Protein AF-A0A7S1T2F8-F1 (afdb_monomer)

pLDDT: mean 73.33, std 18.15, range [32.44, 91.94]

Radius of gyration: 33.9 Å; Cα contacts (8 Å, |Δi|>4): 55; chains: 1; bounding box: 81×45×77 Å

InterPro domains:
  IPR022712 Beta-Casp domain [PF10996] (15-61)
  IPR027075 Cleavage and polyadenylation specificity factor subunit 2 [PTHR45922] (1-178)
  IPR036866 Ribonuclease Z/Hydroxyacylglutathione hydrolase-like [SSF56281] (15-69)

Foldseek 3Di:
DDDDDPVVVVPDDPVDDDDDDDPDLQLPDDDSVVCCVVPVVDPVDDDDRPDAHDPPGPNNVVVPPPDPDDDDDDDDDDDDDDDDDPRVVVVVVVVVVVVVVVVVVVVVVVVVVVVVVVVVVVVVVVVVVVVVVVCVPDDPPPPPPPPPDDDDDDDDDDDDDPPDDDDDPPDDDDDDDDDDDDDDDD

Solvent-accessible surface area (backbone atoms only — not comparable to full-atom values): 12770 Å² total; per-residue (Å²): 135,92,72,94,46,73,67,64,59,66,70,50,67,90,88,58,95,77,88,82,88,67,54,65,84,39,42,79,54,70,66,25,30,57,49,44,69,70,41,67,82,42,86,88,57,82,87,82,77,93,66,88,43,56,85,92,32,58,32,28,56,57,73,65,60,83,66,96,64,87,87,84,77,93,77,90,80,90,75,93,70,83,68,65,70,67,59,37,54,53,52,49,53,53,54,49,52,50,53,49,50,51,52,50,52,53,52,51,52,53,52,50,52,49,51,50,51,51,51,53,50,54,51,50,53,53,53,50,54,60,50,58,68,57,55,85,75,57,96,82,73,90,77,74,86,82,75,84,74,86,82,85,80,88,84,75,91,76,86,81,62,94,86,70,78,82,82,66,96,81,74,78,76,84,84,72,96,78,87,84,86,82,88,84,87,138

Organism: NCBI:txid63592

Mean predicted aligned error: 19.26 Å

Secondary structure (DSSP, 8-state):
---SSHHHHHTS-TTS----PPS-TTSSSHHHHHHHHHHTT-TT-----SSPPPTTSHHHHHHH---SSPPP------------THHHHHHHHHHHHHHHHHHHHHHHHHHHHHHHHHHHHHHHHHHHHHHHHHGGG-S--SSSSSS-S------------TTS-PPPTT--------S-------

Sequence (186 aa):
KLMHSVVELSALPPSVPAVVLATVPGLETGLSRELFARWAPEAKNAIIFTETAQPGTLAARVQGHRGSDPLHLELSLSKTVPLEGEELAAHEAEREARREAERVAEAEQE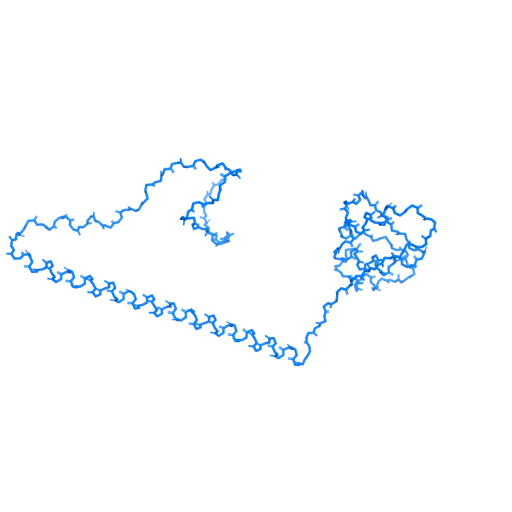VEMEQEAARRSSSLVGQALLRAGNLKANPSLSKELVMQLEDGEAGEEVLVDFRQGAPPEDSVAPMFPDEDTPEGEW

Structure (mmCIF, N/CA/C/O backbone):
data_AF-A0A7S1T2F8-F1
#
_entry.id   AF-A0A7S1T2F8-F1
#
loop_
_atom_site.group_PDB
_atom_site.id
_atom_site.type_symbol
_atom_site.label_atom_id
_atom_site.label_alt_id
_atom_site.label_comp_id
_atom_site.label_asym_id
_atom_site.label_entity_id
_atom_site.label_seq_id
_atom_site.pdbx_PDB_ins_code
_atom_site.Cartn_x
_atom_site.Cartn_y
_atom_site.Cartn_z
_atom_site.occupancy
_atom_site.B_iso_or_equiv
_atom_site.auth_seq_id
_atom_site.auth_comp_id
_atom_site.auth_asym_id
_atom_site.auth_atom_id
_atom_site.pdbx_PDB_model_num
ATOM 1 N N . LYS A 1 1 ? 5.975 -13.787 14.945 1.00 83.06 1 LYS A N 1
ATOM 2 C CA . LYS A 1 1 ? 5.985 -14.521 13.656 1.00 83.06 1 LYS A CA 1
ATOM 3 C C . LYS A 1 1 ? 5.946 -13.478 12.554 1.00 83.06 1 LYS A C 1
ATOM 5 O O . LYS A 1 1 ? 5.108 -12.592 12.657 1.00 83.06 1 LYS A O 1
ATOM 10 N N . LEU A 1 2 ? 6.876 -13.526 11.602 1.00 87.06 2 LEU A N 1
ATOM 11 C CA . LEU A 1 2 ? 6.891 -12.599 10.471 1.00 87.06 2 LEU A CA 1
ATOM 12 C C . LEU A 1 2 ? 5.914 -13.104 9.406 1.00 87.06 2 LEU A C 1
ATOM 14 O O . LEU A 1 2 ? 5.870 -14.308 9.161 1.00 87.06 2 LEU A O 1
ATOM 18 N N . MET A 1 3 ? 5.129 -12.194 8.841 1.00 87.62 3 MET A N 1
ATOM 19 C CA . MET A 1 3 ? 4.156 -12.472 7.787 1.00 87.62 3 MET A CA 1
ATOM 20 C C . MET A 1 3 ? 4.400 -11.491 6.648 1.00 87.62 3 MET A C 1
ATOM 22 O O . MET A 1 3 ? 4.622 -10.307 6.909 1.00 87.62 3 MET A O 1
ATOM 26 N N . HIS A 1 4 ? 4.331 -11.973 5.413 1.00 86.31 4 HIS A N 1
ATOM 27 C CA . HIS A 1 4 ? 4.586 -11.166 4.214 1.00 86.31 4 HIS A CA 1
ATOM 28 C C . HIS A 1 4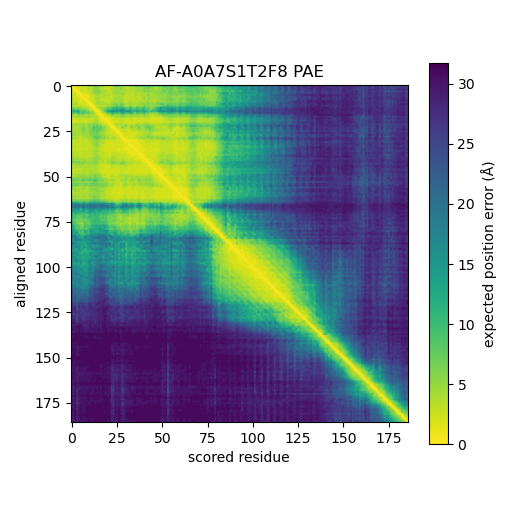 ? 3.295 -10.811 3.467 1.00 86.31 4 HIS A C 1
ATOM 30 O O . HIS A 1 4 ? 3.304 -9.956 2.587 1.00 86.31 4 HIS A O 1
ATOM 36 N N . SER A 1 5 ? 2.173 -11.448 3.819 1.00 86.06 5 SER A N 1
ATOM 37 C CA . SER A 1 5 ? 0.877 -11.233 3.173 1.00 86.06 5 SER A CA 1
ATOM 38 C C . SER A 1 5 ? -0.287 -11.302 4.163 1.00 86.06 5 SER A C 1
ATOM 40 O O . SER A 1 5 ? -0.248 -12.028 5.161 1.00 86.06 5 SER A O 1
ATOM 42 N N . VAL A 1 6 ? -1.375 -10.591 3.849 1.00 84.75 6 VAL A N 1
ATOM 43 C CA . VAL A 1 6 ? -2.648 -10.647 4.591 1.00 84.75 6 VAL A CA 1
ATOM 44 C C . VAL A 1 6 ? -3.248 -12.058 4.584 1.00 84.75 6 VAL A C 1
ATOM 46 O O . VAL A 1 6 ? -3.955 -12.439 5.522 1.00 84.75 6 VAL A O 1
ATOM 49 N N . VAL A 1 7 ? -2.941 -12.871 3.569 1.00 86.81 7 VAL A N 1
ATOM 50 C CA . VAL A 1 7 ? -3.393 -14.269 3.489 1.00 86.81 7 VAL A CA 1
ATOM 51 C C . VAL A 1 7 ? -2.767 -15.107 4.605 1.00 86.81 7 VAL A C 1
ATOM 53 O O . VAL A 1 7 ? -3.478 -15.824 5.307 1.00 86.81 7 VAL A O 1
ATOM 56 N N . GLU A 1 8 ? -1.461 -14.957 4.838 1.00 87.44 8 GLU A N 1
ATOM 57 C CA . GLU A 1 8 ? -0.748 -15.659 5.915 1.00 87.44 8 GLU A CA 1
ATOM 58 C C . GLU A 1 8 ? -1.251 -15.231 7.295 1.00 87.44 8 GLU A C 1
ATOM 60 O O . GLU A 1 8 ? -1.375 -16.054 8.205 1.00 87.44 8 GLU A O 1
ATOM 65 N N . LEU A 1 9 ? -1.587 -13.946 7.440 1.00 86.62 9 LEU A N 1
ATOM 66 C CA . LEU A 1 9 ? -2.185 -13.420 8.661 1.00 86.62 9 LEU A CA 1
ATOM 67 C C . LEU A 1 9 ? -3.591 -13.991 8.898 1.00 86.62 9 LEU A C 1
ATOM 69 O O . LEU A 1 9 ? -3.942 -14.314 10.030 1.00 86.62 9 LEU A O 1
ATOM 73 N N . SER A 1 10 ? -4.377 -14.166 7.833 1.00 84.75 10 SER A N 1
ATOM 74 C CA . SER A 1 10 ? -5.737 -14.721 7.902 1.00 84.75 10 SER A CA 1
ATOM 75 C C . SER A 1 10 ? -5.764 -16.220 8.213 1.00 84.75 10 SER A C 1
ATOM 77 O O . SER A 1 10 ? -6.791 -16.729 8.648 1.00 84.75 10 SER A O 1
ATOM 79 N N . ALA A 1 11 ? -4.651 -16.927 8.004 1.00 87.25 11 ALA A N 1
ATOM 80 C CA . ALA A 1 11 ? -4.513 -18.337 8.358 1.00 87.25 11 ALA A CA 1
ATOM 81 C C . ALA A 1 11 ? -4.309 -18.565 9.870 1.00 87.25 11 ALA A C 1
ATOM 83 O O . ALA A 1 11 ? -4.293 -19.710 10.325 1.00 87.25 11 ALA A O 1
ATOM 84 N N . LEU A 1 12 ? -4.123 -17.500 10.660 1.00 85.19 12 LEU A N 1
ATOM 85 C CA . LEU A 1 12 ? -4.030 -17.614 12.112 1.00 85.19 12 LEU A CA 1
ATOM 86 C C . LEU A 1 12 ? -5.391 -17.991 12.721 1.00 85.19 12 LEU A C 1
ATOM 88 O O . LEU A 1 12 ? -6.433 -17.537 12.247 1.00 85.19 12 LEU A O 1
ATOM 92 N N . PRO A 1 13 ? -5.403 -18.809 13.789 1.00 82.50 13 PRO A N 1
ATOM 93 C CA . PRO A 1 13 ? -6.642 -19.220 14.429 1.00 82.50 13 PRO A CA 1
ATOM 94 C C . PRO A 1 13 ? -7.404 -17.997 14.974 1.00 82.50 13 PRO A C 1
ATOM 96 O O . PRO A 1 13 ? -6.830 -17.211 15.731 1.00 82.50 13 PRO A O 1
ATOM 99 N N . PRO A 1 14 ? -8.708 -17.854 14.667 1.00 74.44 14 PRO A N 1
ATOM 100 C CA . PRO A 1 14 ? -9.498 -16.673 15.031 1.00 74.44 14 PRO A CA 1
ATOM 101 C C . PRO A 1 14 ? -9.752 -16.545 16.540 1.00 74.44 14 PRO A C 1
ATOM 103 O O . PRO A 1 14 ? -10.237 -15.520 17.008 1.00 74.44 14 PRO A O 1
ATOM 106 N N . SER A 1 15 ? -9.448 -17.586 17.318 1.00 73.25 15 SER A N 1
ATOM 107 C CA . SER A 1 15 ? -9.655 -17.627 18.766 1.00 73.25 15 SER A CA 1
ATOM 108 C C . SER A 1 15 ? -8.543 -16.954 19.575 1.00 73.25 15 SER A C 1
ATOM 110 O O . SER A 1 15 ? -8.670 -16.861 20.794 1.00 73.25 15 SER A O 1
ATOM 112 N N . VAL A 1 16 ? -7.445 -16.528 18.940 1.00 80.94 16 VAL A N 1
ATOM 113 C CA . VAL A 1 16 ? -6.285 -15.955 19.636 1.00 80.94 16 VAL A CA 1
ATOM 114 C C . VAL A 1 16 ? -6.174 -14.461 19.318 1.00 80.94 16 VAL A C 1
ATOM 116 O O . VAL A 1 16 ? -6.007 -14.115 18.148 1.00 80.94 16 VAL A O 1
ATOM 119 N N . PRO A 1 17 ? -6.231 -13.560 20.319 1.00 87.12 17 PRO A N 1
ATOM 120 C CA . PRO A 1 17 ? -5.976 -12.144 20.089 1.00 87.12 17 PRO A CA 1
ATOM 121 C C . PRO A 1 17 ? -4.524 -11.953 19.637 1.00 87.12 17 PRO A C 1
ATOM 123 O O . PRO A 1 17 ? -3.592 -12.429 20.288 1.00 87.12 17 PRO A O 1
ATOM 126 N N . ALA A 1 18 ? -4.332 -11.261 18.517 1.00 87.25 18 ALA A N 1
ATOM 127 C CA . ALA A 1 18 ? -3.021 -11.013 17.932 1.00 87.25 18 ALA A CA 1
ATOM 128 C C . ALA A 1 18 ? -2.702 -9.515 17.935 1.00 87.25 18 ALA A C 1
ATOM 130 O O . ALA A 1 18 ? -3.563 -8.683 17.660 1.00 87.25 18 ALA A O 1
ATOM 131 N N . VAL A 1 19 ? -1.441 -9.184 18.210 1.00 90.69 19 VAL A N 1
ATOM 132 C CA . VAL A 1 19 ? -0.894 -7.839 18.011 1.00 90.69 19 VAL A CA 1
ATOM 133 C C . VAL A 1 19 ? -0.115 -7.852 16.705 1.00 90.69 19 VAL A C 1
ATOM 135 O O . VAL A 1 19 ? 0.806 -8.654 16.541 1.00 90.69 19 VAL A O 1
ATOM 138 N N . VAL A 1 20 ? -0.494 -6.977 15.776 1.00 91.38 20 VAL A N 1
ATOM 139 C CA . VAL A 1 20 ? 0.165 -6.853 14.475 1.00 91.38 20 VAL A CA 1
ATOM 140 C C . VAL A 1 20 ? 0.857 -5.508 14.390 1.00 91.38 20 VAL A C 1
ATOM 142 O O . VAL A 1 20 ? 0.224 -4.463 14.509 1.00 91.38 20 VAL A O 1
ATOM 145 N N . LEU A 1 21 ? 2.165 -5.554 14.156 1.00 91.94 21 LEU A N 1
ATOM 146 C CA . LEU A 1 21 ? 2.934 -4.398 13.729 1.00 91.94 21 LEU A CA 1
ATOM 147 C C . LEU A 1 21 ? 2.926 -4.378 12.200 1.00 91.94 21 LEU A C 1
ATOM 149 O O . LEU A 1 21 ? 3.420 -5.312 11.570 1.00 91.94 21 LEU A O 1
ATOM 153 N N . ALA A 1 22 ? 2.330 -3.344 11.618 1.00 89.81 22 ALA A N 1
ATOM 154 C CA . ALA A 1 22 ? 2.245 -3.187 10.173 1.00 89.81 22 ALA A CA 1
ATOM 155 C C . ALA A 1 22 ? 3.345 -2.259 9.640 1.00 89.81 22 ALA A C 1
ATOM 157 O O . ALA A 1 22 ? 3.950 -1.479 10.375 1.00 89.81 22 ALA A O 1
ATOM 158 N N . THR A 1 23 ? 3.592 -2.345 8.336 1.00 85.75 23 THR A N 1
ATOM 159 C CA . THR A 1 23 ? 4.550 -1.497 7.623 1.00 85.75 23 THR A CA 1
ATOM 160 C C . THR A 1 23 ? 4.001 -0.087 7.432 1.00 85.75 23 THR A C 1
ATOM 162 O O . THR A 1 23 ? 2.852 0.053 7.026 1.00 85.75 23 THR A O 1
ATOM 165 N N . VAL A 1 24 ? 4.850 0.930 7.584 1.00 86.62 24 VAL A N 1
ATOM 166 C CA . VAL A 1 24 ? 4.559 2.348 7.302 1.00 86.62 24 VAL A CA 1
ATOM 167 C C . VAL A 1 24 ? 3.457 2.955 8.201 1.00 86.62 24 VAL A C 1
ATOM 169 O O . VAL A 1 24 ? 2.297 2.549 8.142 1.00 86.62 24 VAL A O 1
ATOM 172 N N . PRO A 1 25 ? 3.775 3.995 8.988 1.00 86.38 25 PRO A N 1
ATOM 173 C CA . PRO A 1 25 ? 2.841 4.598 9.948 1.00 86.38 25 PRO A CA 1
ATOM 174 C C . PRO A 1 25 ? 1.755 5.484 9.308 1.00 86.38 25 PRO A C 1
ATOM 176 O O . PRO A 1 25 ? 0.751 5.785 9.948 1.00 86.38 25 PRO A O 1
ATOM 179 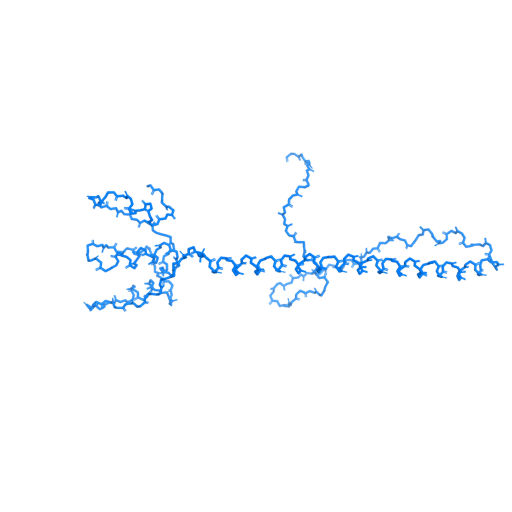N N . GLY A 1 26 ? 1.926 5.890 8.044 1.00 88.19 26 GLY A N 1
ATOM 180 C CA . GLY A 1 26 ? 1.033 6.826 7.346 1.00 88.19 26 GLY A CA 1
ATOM 181 C C . GLY A 1 26 ? -0.307 6.256 6.858 1.00 88.19 26 GLY A C 1
ATOM 182 O O . GLY A 1 26 ? -1.181 7.037 6.492 1.00 88.19 26 GLY A O 1
ATOM 183 N N . LEU A 1 27 ? -0.494 4.928 6.858 1.00 90.38 27 LEU A N 1
ATOM 184 C CA . LEU A 1 27 ? -1.684 4.231 6.322 1.00 90.38 27 LEU A CA 1
ATOM 185 C C . LEU A 1 27 ? -1.999 4.502 4.833 1.00 90.38 27 LEU A C 1
ATOM 187 O O . LEU A 1 27 ? -3.104 4.227 4.369 1.00 90.38 27 LEU A O 1
ATOM 191 N N . GLU A 1 28 ? -1.038 5.017 4.068 1.00 88.56 28 GLU A N 1
ATOM 19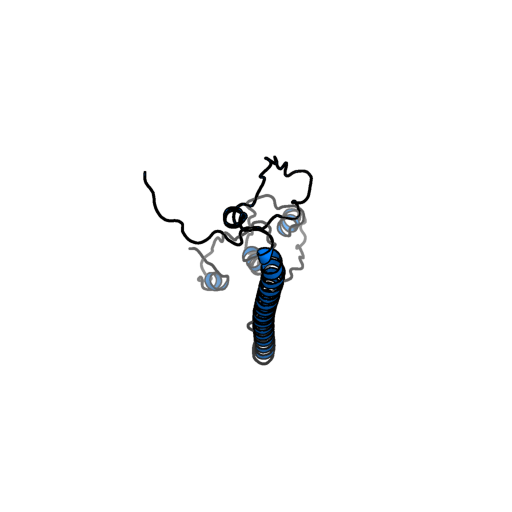2 C CA . GLU A 1 28 ? -1.230 5.355 2.651 1.00 88.56 28 GLU A CA 1
ATOM 193 C C . GLU A 1 28 ? -1.025 4.167 1.713 1.00 88.56 28 GLU A C 1
ATOM 195 O O . GLU A 1 28 ? -1.694 4.049 0.685 1.00 88.56 28 GLU A O 1
ATOM 200 N N . THR A 1 29 ? -0.092 3.276 2.043 1.00 87.12 29 THR A N 1
ATOM 201 C CA . THR A 1 29 ? 0.374 2.228 1.133 1.00 87.12 29 THR A CA 1
ATOM 202 C C . THR A 1 29 ? 0.662 0.922 1.868 1.00 87.12 29 THR A C 1
ATOM 204 O O . THR A 1 29 ? 0.889 0.891 3.078 1.00 87.12 29 THR A O 1
ATOM 207 N N . GLY A 1 30 ? 0.656 -0.177 1.112 1.00 87.25 30 GLY A N 1
ATOM 208 C CA . GLY A 1 30 ? 1.042 -1.499 1.599 1.00 87.25 30 GLY A CA 1
ATOM 209 C C . GLY A 1 30 ? 0.035 -2.145 2.554 1.00 87.25 30 GLY A C 1
ATOM 210 O O . GLY A 1 30 ? -1.163 -1.857 2.531 1.00 87.25 30 GLY A O 1
ATOM 211 N N . LEU A 1 31 ? 0.549 -3.046 3.399 1.00 88.25 31 LEU A N 1
ATOM 212 C CA . LEU A 1 31 ? -0.261 -3.902 4.272 1.00 88.25 31 LEU A CA 1
ATOM 213 C C . LEU A 1 31 ? -1.016 -3.118 5.353 1.00 88.25 31 LEU A C 1
ATOM 215 O O . LEU A 1 31 ? -2.110 -3.520 5.738 1.00 88.25 31 LEU A O 1
ATOM 219 N N . SER A 1 32 ? -0.471 -2.001 5.846 1.00 90.50 32 SER A N 1
ATOM 220 C CA . SER A 1 32 ? -1.126 -1.216 6.900 1.00 90.50 32 SER A CA 1
ATOM 221 C C . SER A 1 32 ? -2.453 -0.618 6.439 1.00 90.50 32 SER A C 1
ATOM 223 O O . SER A 1 32 ? -3.420 -0.648 7.198 1.00 90.50 32 SER A O 1
ATOM 225 N N . ARG A 1 33 ? -2.539 -0.167 5.181 1.00 90.56 33 ARG A N 1
ATOM 226 C CA . ARG A 1 33 ? -3.778 0.346 4.581 1.00 90.56 33 ARG A CA 1
ATOM 227 C C . ARG A 1 33 ? -4.846 -0.737 4.433 1.00 90.56 33 ARG A C 1
ATOM 229 O O . ARG A 1 33 ? -6.006 -0.500 4.764 1.00 90.56 33 ARG A O 1
ATOM 236 N N . GLU A 1 34 ? -4.464 -1.922 3.962 1.00 89.69 34 GLU A N 1
ATOM 237 C CA . GLU A 1 34 ? -5.395 -3.044 3.786 1.00 89.69 34 GLU A CA 1
ATOM 238 C C . GLU A 1 34 ? -5.915 -3.562 5.137 1.00 89.69 34 GLU A C 1
ATOM 240 O O . GLU A 1 34 ? -7.121 -3.759 5.312 1.00 89.69 34 GLU A O 1
ATOM 245 N N . LEU A 1 35 ? -5.024 -3.708 6.125 1.00 90.88 35 LEU A N 1
ATOM 246 C CA . LEU A 1 35 ? -5.401 -4.103 7.484 1.00 90.88 35 LEU A CA 1
ATOM 247 C C . LEU A 1 35 ? -6.292 -3.060 8.150 1.00 90.88 35 LEU A C 1
ATOM 249 O O . LEU A 1 35 ? -7.285 -3.425 8.775 1.00 90.88 35 LEU A O 1
ATOM 253 N N . PHE A 1 36 ? -5.981 -1.775 7.980 1.00 91.50 36 PHE A N 1
ATOM 254 C CA . PHE A 1 36 ? -6.812 -0.691 8.487 1.00 91.50 36 PHE A CA 1
ATOM 255 C C . PHE A 1 36 ? -8.229 -0.771 7.913 1.00 91.50 36 PHE A C 1
ATOM 257 O O . PHE A 1 36 ? -9.189 -0.786 8.675 1.00 91.50 36 PHE A O 1
ATOM 264 N N . ALA A 1 37 ? -8.378 -0.917 6.595 1.00 90.00 37 ALA A N 1
ATOM 265 C CA . ALA A 1 37 ? -9.695 -1.022 5.970 1.00 90.00 37 ALA A CA 1
ATOM 266 C C . ALA A 1 37 ? -10.493 -2.247 6.453 1.00 90.00 37 ALA A C 1
ATOM 268 O O . ALA A 1 37 ? -11.708 -2.163 6.630 1.00 90.00 37 ALA A O 1
ATOM 269 N N . ARG A 1 38 ? -9.819 -3.378 6.696 1.00 89.00 38 ARG A N 1
ATOM 270 C CA . ARG A 1 38 ? -10.469 -4.613 7.152 1.00 89.00 38 ARG A CA 1
ATOM 271 C C . ARG A 1 38 ? -10.836 -4.589 8.636 1.00 89.00 38 ARG A C 1
ATOM 273 O O . ARG A 1 38 ? -11.866 -5.145 9.002 1.00 89.00 38 ARG A O 1
ATOM 280 N N . TRP A 1 39 ? -9.996 -4.004 9.490 1.00 89.62 39 TRP A N 1
ATOM 281 C CA . TRP A 1 39 ? -10.127 -4.108 10.949 1.00 89.62 39 TRP A CA 1
ATOM 282 C C . TRP A 1 39 ? -10.710 -2.869 11.622 1.00 89.62 39 TRP A C 1
ATOM 284 O O . TRP A 1 39 ? -11.305 -3.016 12.687 1.00 89.62 39 TRP A O 1
ATOM 294 N N . ALA A 1 40 ? -10.591 -1.680 11.022 1.00 89.31 40 ALA A N 1
ATOM 295 C CA . ALA A 1 40 ? -11.142 -0.441 11.580 1.00 89.31 40 ALA A CA 1
ATOM 296 C C . ALA A 1 40 ? -12.673 -0.443 11.776 1.00 89.31 40 ALA A C 1
ATOM 298 O O . ALA A 1 40 ? -13.123 0.164 12.747 1.00 89.31 40 ALA A O 1
ATOM 299 N N . PRO A 1 41 ? -13.493 -1.108 10.932 1.00 88.12 41 PRO A N 1
ATOM 300 C CA . PRO A 1 41 ? -14.943 -1.154 11.149 1.00 88.12 41 PRO A CA 1
ATOM 301 C C . PRO A 1 41 ? -15.363 -1.948 12.395 1.00 88.12 41 PRO A C 1
ATOM 303 O O . PRO A 1 41 ? -16.460 -1.760 12.919 1.00 88.12 41 PRO A O 1
ATOM 306 N N . GLU A 1 42 ? -14.518 -2.862 12.874 1.00 89.06 42 GLU A N 1
ATOM 307 C CA . GLU A 1 42 ? -14.823 -3.700 14.027 1.00 89.06 42 GLU A CA 1
ATOM 308 C C . GLU A 1 42 ? -14.408 -3.009 15.333 1.00 89.06 42 GLU A C 1
ATOM 310 O O . GLU A 1 42 ? -13.229 -2.935 15.666 1.00 89.06 42 GLU A O 1
ATOM 315 N N . ALA A 1 43 ? -15.385 -2.607 16.151 1.00 86.56 43 ALA A N 1
ATOM 316 C CA . ALA A 1 43 ? -15.153 -1.924 17.434 1.00 86.56 43 ALA A CA 1
ATOM 317 C C . ALA A 1 43 ? -14.378 -2.745 18.492 1.00 86.56 43 ALA A C 1
ATOM 319 O O . ALA A 1 43 ? -14.036 -2.226 19.552 1.00 86.56 43 ALA A O 1
ATOM 320 N N . LYS A 1 44 ? -14.128 -4.037 18.238 1.00 89.56 44 LYS A N 1
ATOM 321 C CA . LYS A 1 44 ? -13.285 -4.891 19.092 1.00 89.56 44 LYS A CA 1
ATOM 322 C C . LYS A 1 44 ? -11.794 -4.651 18.857 1.00 89.56 44 LYS A C 1
ATOM 324 O O . LYS A 1 44 ? -10.990 -4.959 19.734 1.00 89.56 44 LYS A O 1
ATOM 329 N N . ASN A 1 45 ? -11.440 -4.144 17.680 1.00 90.88 45 ASN A N 1
ATOM 330 C CA . ASN A 1 45 ? -10.063 -3.920 17.287 1.00 90.88 45 ASN A CA 1
ATOM 331 C C . ASN A 1 45 ? -9.625 -2.528 17.737 1.00 90.88 45 ASN A C 1
ATOM 333 O O . ASN A 1 45 ? -10.383 -1.561 17.682 1.00 90.88 45 ASN A O 1
ATOM 337 N N . ALA A 1 46 ? -8.376 -2.432 18.178 1.00 90.50 46 ALA A N 1
ATOM 338 C CA . ALA A 1 46 ? -7.744 -1.171 18.521 1.00 90.50 46 ALA A CA 1
ATOM 339 C C . ALA A 1 46 ? -6.599 -0.908 17.545 1.00 90.50 46 ALA A C 1
ATOM 341 O O . ALA A 1 46 ? -5.801 -1.799 17.253 1.00 90.50 46 ALA A O 1
ATOM 342 N N . ILE A 1 47 ? -6.515 0.327 17.058 1.00 90.75 47 ILE A N 1
ATOM 343 C CA . ILE A 1 47 ? -5.445 0.780 16.172 1.00 90.75 47 ILE A CA 1
ATOM 344 C C . ILE A 1 47 ? -4.582 1.745 16.972 1.00 90.75 47 ILE A C 1
ATOM 346 O O . ILE A 1 47 ? -5.067 2.758 17.475 1.00 90.75 47 ILE A O 1
ATOM 350 N N . ILE A 1 48 ? -3.304 1.404 17.115 1.00 91.62 48 ILE A N 1
ATOM 351 C CA . ILE A 1 48 ? -2.342 2.176 17.896 1.00 91.62 48 ILE A CA 1
ATOM 352 C C . ILE A 1 48 ? -1.373 2.838 16.926 1.00 91.62 48 ILE A C 1
ATOM 354 O O . ILE A 1 48 ? -0.668 2.157 16.183 1.00 91.62 48 ILE A O 1
ATOM 358 N N . PHE A 1 49 ? -1.321 4.166 16.961 1.00 91.50 49 PHE A N 1
ATOM 359 C CA . PHE A 1 49 ? -0.305 4.929 16.250 1.00 91.50 49 PHE A CA 1
ATOM 360 C C . PHE A 1 49 ? 0.915 5.106 17.148 1.00 91.50 49 PHE A C 1
ATOM 362 O O . PHE A 1 49 ? 0.801 5.602 18.267 1.00 91.50 49 PHE A O 1
ATOM 369 N N . THR A 1 50 ? 2.078 4.689 16.659 1.00 91.69 50 THR A N 1
ATOM 370 C CA . THR A 1 50 ? 3.346 4.793 17.396 1.00 91.69 50 THR A CA 1
ATOM 371 C C . THR A 1 50 ? 3.984 6.175 17.290 1.00 91.69 50 THR A C 1
ATOM 373 O O . THR A 1 50 ? 4.844 6.508 18.097 1.00 91.69 50 THR A O 1
ATOM 376 N N . GLU A 1 51 ? 3.572 6.979 16.310 1.00 90.56 51 GLU A N 1
ATOM 377 C CA . GLU A 1 51 ? 4.100 8.317 16.053 1.00 90.56 51 GLU A CA 1
ATOM 378 C C . GLU A 1 51 ? 3.019 9.275 15.537 1.00 90.56 51 GLU A C 1
ATOM 380 O O . GLU A 1 51 ? 1.934 8.865 15.106 1.00 90.56 51 GLU A O 1
ATOM 385 N N . THR A 1 52 ? 3.335 10.571 15.578 1.00 90.38 52 THR A N 1
ATOM 386 C CA . THR A 1 52 ? 2.507 11.616 14.975 1.00 90.38 52 THR A CA 1
ATOM 387 C C . THR A 1 52 ? 2.572 11.496 13.460 1.00 90.38 52 THR A C 1
ATOM 389 O O . THR A 1 52 ? 3.647 11.586 12.870 1.00 90.38 52 THR A O 1
ATOM 392 N N . ALA A 1 53 ? 1.418 11.318 12.826 1.00 90.19 53 ALA A N 1
ATOM 393 C CA . ALA A 1 53 ? 1.356 11.150 11.384 1.00 90.19 53 ALA A CA 1
ATOM 394 C C . ALA A 1 53 ? 1.708 12.441 10.629 1.00 90.19 53 ALA A C 1
ATOM 396 O O . ALA A 1 5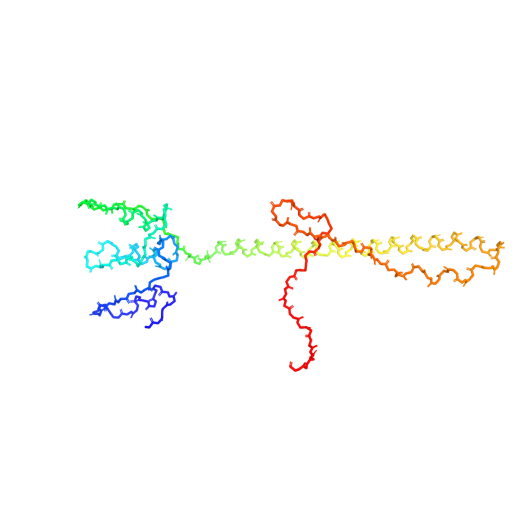3 ? 1.381 13.550 11.062 1.00 90.19 53 ALA A O 1
ATOM 397 N N . GLN A 1 54 ? 2.335 12.289 9.461 1.00 91.25 54 GLN A N 1
ATOM 398 C CA . GLN A 1 54 ? 2.652 13.414 8.584 1.00 91.25 54 GLN A CA 1
ATOM 399 C C . GLN A 1 54 ? 1.371 14.107 8.087 1.00 91.25 54 GLN A C 1
ATOM 401 O O . GLN A 1 54 ? 0.393 13.425 7.754 1.00 91.25 54 GLN A O 1
ATOM 406 N N . PRO A 1 55 ? 1.352 15.450 8.008 1.00 89.62 55 PRO A N 1
ATOM 407 C CA . PRO A 1 55 ? 0.185 16.185 7.533 1.00 89.62 55 PRO A CA 1
ATOM 408 C C . PRO A 1 55 ? -0.170 15.773 6.099 1.00 89.62 55 PRO A C 1
ATOM 410 O O . PRO A 1 55 ? 0.707 15.554 5.271 1.00 89.62 55 PRO A O 1
ATOM 413 N N . GLY A 1 56 ? -1.468 15.662 5.813 1.00 88.75 56 GLY A N 1
ATOM 414 C CA . GLY A 1 56 ? -1.972 15.214 4.509 1.00 88.75 56 GLY A CA 1
ATOM 415 C C . GLY A 1 56 ? -2.134 13.698 4.366 1.00 88.75 56 GLY A C 1
ATOM 416 O O . GLY A 1 56 ? -2.769 13.265 3.412 1.00 88.75 56 GLY A O 1
ATOM 417 N N . THR A 1 57 ? -1.647 12.902 5.324 1.00 91.62 57 THR A N 1
ATOM 418 C CA . THR A 1 57 ? -1.870 11.447 5.335 1.00 91.62 57 THR A CA 1
ATOM 419 C C . THR A 1 57 ? -3.215 11.057 5.957 1.00 91.62 57 THR A C 1
ATOM 421 O O . THR A 1 57 ? -3.818 11.791 6.749 1.00 91.62 57 THR A O 1
ATOM 424 N N . LEU A 1 58 ? -3.673 9.850 5.652 1.00 89.81 58 LEU A N 1
ATOM 425 C CA . LEU A 1 58 ? -4.834 9.188 6.214 1.00 89.81 58 LEU A CA 1
ATOM 426 C C . LEU A 1 58 ? -4.665 9.006 7.717 1.00 89.81 58 LEU A C 1
ATOM 428 O O . LEU A 1 58 ? -5.591 9.296 8.474 1.00 89.81 58 LEU A O 1
ATOM 432 N N . ALA A 1 59 ? -3.473 8.606 8.160 1.00 91.69 59 ALA A N 1
ATOM 433 C CA . ALA A 1 59 ? -3.162 8.515 9.579 1.00 91.69 59 ALA A CA 1
ATOM 434 C C . ALA A 1 59 ? -3.349 9.867 10.292 1.00 91.69 59 ALA A C 1
ATOM 436 O O . ALA A 1 59 ? -3.939 9.903 11.371 1.00 91.69 59 ALA A O 1
ATOM 437 N N . ALA A 1 60 ? -2.958 10.990 9.677 1.00 91.88 60 ALA A N 1
ATOM 438 C CA . ALA A 1 60 ? -3.179 12.316 10.260 1.00 91.88 60 ALA A CA 1
ATOM 439 C C . ALA A 1 60 ? -4.667 12.688 10.322 1.00 91.88 60 ALA A C 1
ATOM 441 O O . ALA A 1 60 ? -5.116 13.258 11.319 1.00 91.88 60 ALA A O 1
ATOM 442 N N . ARG A 1 61 ? -5.457 12.313 9.307 1.00 90.25 61 ARG A N 1
ATOM 443 C CA . ARG A 1 61 ? -6.921 12.495 9.320 1.00 90.25 61 ARG A CA 1
ATOM 444 C C . ARG A 1 61 ? -7.579 11.706 10.453 1.00 90.25 61 ARG A C 1
ATOM 446 O O . ARG A 1 61 ? -8.458 12.237 11.125 1.00 90.25 61 ARG A O 1
ATOM 453 N N . VAL A 1 62 ? -7.128 10.472 10.693 1.00 90.12 62 VAL A N 1
ATOM 454 C CA . VAL A 1 62 ? -7.626 9.625 11.789 1.00 90.12 62 VAL A CA 1
ATOM 455 C C . VAL A 1 62 ? -7.211 10.185 13.152 1.00 90.12 62 VAL A C 1
ATOM 457 O O . VAL A 1 62 ? -8.059 10.341 14.024 1.00 90.12 62 VAL A O 1
ATOM 460 N N . GLN A 1 63 ? -5.937 10.544 13.341 1.00 89.88 63 GLN A N 1
ATOM 461 C CA . GLN A 1 63 ? -5.438 11.101 14.609 1.00 89.88 63 GLN A CA 1
ATOM 462 C C . GLN A 1 63 ? -6.060 12.466 14.954 1.00 89.88 63 GLN A C 1
ATOM 464 O O . GLN A 1 63 ? -6.222 12.797 16.133 1.00 89.88 63 GLN A O 1
ATOM 469 N N . GLY A 1 64 ? -6.395 13.261 13.932 1.00 88.12 64 GLY A N 1
ATOM 470 C CA . GLY A 1 64 ? -7.043 14.565 14.071 1.00 88.12 64 GLY A CA 1
ATOM 471 C C . GLY A 1 64 ? -8.534 14.490 14.403 1.00 88.12 64 GLY A C 1
ATOM 472 O O . GLY A 1 64 ? -9.097 15.477 14.882 1.00 88.12 64 GLY A O 1
ATOM 473 N N . HIS A 1 65 ? -9.179 13.337 14.201 1.00 86.12 65 HIS A N 1
ATOM 474 C CA . HIS A 1 65 ? -10.585 13.153 14.549 1.00 86.12 65 HIS A CA 1
ATOM 475 C C . HIS A 1 65 ? -10.750 13.081 16.070 1.00 86.12 65 HIS A C 1
ATOM 477 O O . HIS A 1 65 ? -10.439 12.082 16.714 1.00 86.12 65 HIS A O 1
ATOM 483 N N . ARG A 1 66 ? -11.219 14.182 16.659 1.00 75.75 66 ARG A N 1
ATOM 484 C CA . ARG A 1 66 ? -11.485 14.323 18.104 1.00 75.75 66 ARG A CA 1
ATOM 485 C C . ARG A 1 66 ? -12.983 14.240 18.438 1.00 75.75 66 ARG A C 1
ATOM 487 O O . ARG A 1 66 ? -13.365 14.514 19.571 1.00 75.75 66 ARG A O 1
ATOM 494 N N . GLY A 1 67 ? -13.829 13.927 17.453 1.00 68.25 67 GLY A N 1
ATOM 495 C CA . GLY A 1 67 ? -15.286 13.902 17.594 1.00 68.25 67 GLY A CA 1
ATOM 496 C C . GLY A 1 67 ? -15.829 12.599 18.186 1.00 68.25 67 GLY A C 1
ATOM 497 O O . GLY A 1 67 ? -15.208 11.547 18.075 1.00 68.25 67 GLY A O 1
ATOM 498 N N . SER A 1 68 ? -17.023 12.681 18.784 1.00 67.31 68 SER A N 1
ATOM 499 C CA . SER A 1 68 ? -17.800 11.519 19.251 1.00 67.31 68 SER A CA 1
ATOM 500 C C . SER A 1 68 ? -18.463 10.748 18.102 1.00 67.31 68 SER A C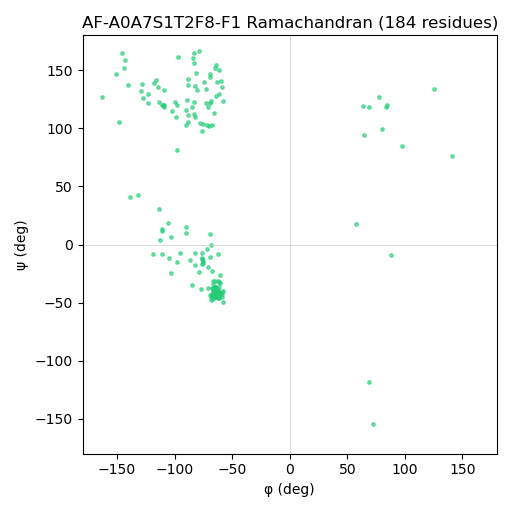 1
ATOM 502 O O . SER A 1 68 ? -18.954 9.639 18.316 1.00 67.31 68 SER A O 1
ATOM 504 N N . ASP A 1 69 ? -18.518 11.345 16.911 1.00 76.62 69 ASP A N 1
ATOM 505 C CA . ASP A 1 69 ? -19.224 10.789 15.764 1.00 76.62 69 ASP A CA 1
ATOM 506 C C . ASP A 1 69 ? -18.381 9.733 15.035 1.00 76.62 69 ASP A C 1
ATOM 508 O O . ASP A 1 69 ? -17.150 9.861 14.970 1.00 76.62 69 ASP A O 1
ATOM 512 N N . PRO A 1 70 ? -19.018 8.707 14.439 1.00 77.62 70 PRO A N 1
ATOM 513 C CA . PRO A 1 70 ? -18.322 7.714 13.633 1.00 77.62 70 PRO A CA 1
ATOM 514 C C . PRO A 1 70 ? -17.578 8.372 12.464 1.00 77.62 70 PRO A C 1
ATOM 516 O O . PRO A 1 70 ? -18.172 9.066 11.633 1.00 77.62 70 PRO A O 1
ATOM 519 N N . LEU A 1 71 ? -16.268 8.141 12.389 1.00 80.44 71 LEU A N 1
ATOM 520 C CA . LEU A 1 71 ? -15.424 8.663 11.322 1.00 80.44 71 LEU A CA 1
ATOM 521 C C . LEU A 1 71 ? -15.731 7.931 10.006 1.00 80.44 71 LEU A C 1
ATOM 523 O O . LEU A 1 71 ? -15.523 6.725 9.900 1.00 80.44 71 LEU A O 1
ATOM 527 N N . HIS A 1 72 ? -16.200 8.667 8.999 1.00 81.25 72 HIS A N 1
ATOM 528 C CA . HIS A 1 72 ? -16.423 8.143 7.652 1.00 81.25 72 HIS A CA 1
ATOM 529 C C . HIS A 1 72 ? -15.223 8.491 6.763 1.00 81.25 72 HIS A C 1
ATOM 531 O O . HIS A 1 72 ? -14.889 9.664 6.588 1.00 81.25 72 HIS A O 1
ATOM 537 N N . LEU A 1 73 ? -14.561 7.468 6.217 1.00 84.62 73 LEU A N 1
ATOM 538 C CA . LEU A 1 73 ? -13.399 7.609 5.336 1.00 84.62 73 LEU A CA 1
ATOM 539 C C . LEU A 1 73 ? -13.637 6.822 4.054 1.00 84.62 73 LEU A C 1
ATOM 541 O O . LEU A 1 73 ? -13.886 5.621 4.096 1.00 84.62 73 LEU A O 1
ATOM 545 N N . GLU A 1 74 ? -13.508 7.494 2.917 1.00 81.50 74 GLU A N 1
ATOM 546 C CA . GLU A 1 74 ? -13.459 6.830 1.620 1.00 81.50 74 GLU A CA 1
ATOM 547 C C . GLU A 1 74 ? -12.032 6.345 1.357 1.00 81.50 74 GLU A C 1
ATOM 549 O O . GLU A 1 74 ? -11.079 7.129 1.388 1.00 81.50 74 GLU A O 1
ATOM 554 N N . LEU A 1 75 ? -11.887 5.040 1.122 1.00 83.69 75 LEU A N 1
ATOM 555 C CA . LEU A 1 75 ? -10.615 4.388 0.829 1.00 83.69 75 LEU A CA 1
ATOM 556 C C . LEU A 1 75 ? -10.721 3.657 -0.506 1.00 83.69 75 LEU A C 1
ATOM 558 O O . LEU A 1 75 ? -11.546 2.761 -0.664 1.00 83.69 75 LEU A O 1
ATOM 562 N N . SER A 1 76 ? -9.854 4.000 -1.456 1.00 81.00 76 SER A N 1
ATOM 563 C CA . SER A 1 76 ? -9.689 3.235 -2.694 1.00 81.00 76 SER A CA 1
ATOM 564 C C . SER A 1 76 ? -8.716 2.078 -2.462 1.00 81.00 76 SER A C 1
ATOM 566 O O . SER A 1 76 ? -7.563 2.296 -2.106 1.00 81.00 76 SER A O 1
ATOM 568 N N . LEU A 1 77 ? -9.153 0.832 -2.618 1.00 82.25 77 LEU A N 1
ATOM 569 C CA . LEU A 1 77 ? -8.263 -0.330 -2.532 1.00 82.25 77 LEU A CA 1
ATOM 570 C C . LEU A 1 77 ? -8.091 -0.912 -3.931 1.00 82.25 77 LEU A C 1
ATOM 572 O O . LEU A 1 77 ? -9.068 -1.327 -4.551 1.00 82.25 77 LEU A O 1
ATOM 576 N N . SER A 1 78 ? -6.859 -0.924 -4.434 1.00 76.56 78 SER A N 1
ATOM 577 C CA . SER A 1 78 ? -6.520 -1.628 -5.666 1.00 76.56 78 SER A CA 1
ATOM 578 C C . SER A 1 78 ? -6.140 -3.068 -5.338 1.00 76.56 78 SER A C 1
ATOM 580 O O . SER A 1 78 ? -5.416 -3.338 -4.380 1.00 76.56 78 SER A O 1
ATOM 582 N N . LYS A 1 79 ? -6.635 -4.006 -6.143 1.00 77.00 79 LYS A N 1
ATOM 583 C CA . LYS A 1 79 ? -6.251 -5.414 -6.078 1.00 77.00 79 LYS A CA 1
ATOM 584 C C . LYS A 1 79 ? -5.718 -5.818 -7.439 1.00 77.00 79 LYS A C 1
ATOM 586 O O . LYS A 1 79 ? -6.377 -5.582 -8.448 1.00 77.00 79 LYS A O 1
ATOM 591 N N . THR A 1 80 ? -4.542 -6.431 -7.458 1.00 76.44 80 THR A N 1
ATOM 592 C CA . THR A 1 80 ? -4.026 -7.071 -8.664 1.00 76.44 80 THR A CA 1
ATOM 593 C C . THR A 1 80 ? -4.824 -8.345 -8.917 1.00 76.44 80 THR A C 1
ATOM 595 O O . THR A 1 80 ? -4.937 -9.221 -8.055 1.00 76.44 80 THR A O 1
ATOM 598 N N . VAL A 1 81 ? -5.435 -8.415 -10.092 1.00 76.19 81 VAL A N 1
ATOM 599 C CA . VAL A 1 81 ? -6.129 -9.601 -10.593 1.00 76.19 81 VAL A CA 1
ATOM 600 C C . VAL A 1 81 ? -5.270 -10.144 -11.735 1.00 76.19 81 VAL A C 1
ATOM 602 O O . VAL A 1 81 ? -4.785 -9.337 -12.531 1.00 76.19 81 VAL A O 1
ATOM 605 N N . PRO A 1 82 ? -4.991 -11.459 -11.785 1.00 77.75 82 PRO A N 1
ATOM 606 C CA . PRO A 1 82 ? -4.287 -12.032 -12.924 1.00 77.75 82 PRO A CA 1
ATOM 607 C C . PRO A 1 82 ? -5.083 -11.758 -14.204 1.00 77.75 82 PRO A C 1
ATOM 609 O O . PRO A 1 82 ? -6.302 -11.906 -14.212 1.00 77.75 82 PRO A O 1
ATOM 612 N N . LEU A 1 83 ? -4.387 -11.345 -15.263 1.00 80.50 83 LEU A N 1
ATOM 613 C CA . LEU A 1 83 ? -4.993 -11.188 -16.582 1.00 80.50 83 LEU A CA 1
ATOM 614 C C . LEU A 1 83 ? -5.347 -12.585 -17.102 1.00 80.50 83 LEU A C 1
ATOM 616 O O . LEU A 1 83 ? -4.477 -13.455 -17.177 1.00 80.50 83 LEU A O 1
ATOM 620 N N . GLU A 1 84 ? -6.611 -12.809 -17.441 1.00 81.50 84 GLU A N 1
ATOM 621 C CA . GLU A 1 84 ? -7.103 -14.093 -17.942 1.00 81.50 84 GLU A CA 1
ATOM 622 C C . GLU A 1 84 ? -7.653 -13.928 -19.366 1.00 81.50 84 GLU A C 1
ATOM 624 O O . GLU A 1 84 ? -8.330 -12.951 -19.686 1.00 81.50 84 GLU A O 1
ATOM 629 N N . GLY A 1 85 ? -7.371 -14.900 -20.240 1.00 82.62 85 GLY A N 1
ATOM 630 C CA . GLY A 1 85 ? -7.939 -14.957 -21.589 1.00 82.62 85 GLY A CA 1
ATOM 631 C C . GLY A 1 85 ? -7.440 -13.851 -22.526 1.00 82.62 85 GLY A C 1
ATOM 632 O O . GLY A 1 85 ? -6.255 -13.796 -22.853 1.00 82.62 85 GLY A O 1
ATOM 633 N N . GLU A 1 86 ? -8.358 -13.005 -23.002 1.00 78.25 86 GLU A N 1
ATOM 634 C CA . GLU A 1 86 ? -8.089 -11.995 -24.038 1.00 78.25 86 GLU A CA 1
ATOM 635 C C . GLU A 1 86 ? -7.136 -10.886 -23.570 1.00 78.25 86 GLU A C 1
ATOM 637 O O . GLU A 1 86 ? -6.308 -10.428 -24.355 1.00 78.25 86 GLU A O 1
ATOM 642 N N . GLU A 1 87 ? -7.192 -10.493 -22.292 1.00 81.19 87 GLU A N 1
ATOM 643 C CA . GLU A 1 87 ? -6.292 -9.469 -21.738 1.00 81.19 87 GLU A CA 1
ATOM 644 C C . GLU A 1 87 ? -4.834 -9.948 -21.722 1.00 81.19 87 GLU A C 1
ATOM 646 O O . GLU A 1 87 ? -3.916 -9.180 -22.016 1.00 81.19 87 GLU A O 1
ATOM 651 N N . LEU A 1 88 ? -4.623 -11.236 -21.425 1.00 81.69 88 LEU A N 1
ATOM 652 C CA . LEU A 1 88 ? -3.300 -11.853 -21.456 1.00 81.69 88 LEU A CA 1
ATOM 653 C C . LEU A 1 88 ? -2.765 -11.915 -22.890 1.00 81.69 88 LEU A C 1
ATOM 655 O O . LEU A 1 88 ? -1.632 -11.507 -23.126 1.00 81.69 88 LEU A O 1
ATOM 659 N N . ALA A 1 89 ? -3.591 -12.355 -23.844 1.00 79.75 89 ALA A N 1
ATOM 660 C CA . ALA A 1 89 ? -3.201 -12.447 -25.251 1.00 79.75 89 ALA A CA 1
ATOM 661 C C . ALA A 1 89 ? -2.850 -11.072 -25.849 1.00 79.75 89 ALA A C 1
ATOM 663 O O . ALA A 1 89 ? -1.874 -10.952 -26.588 1.00 79.75 89 ALA A O 1
ATOM 664 N N . ALA A 1 90 ? -3.603 -10.023 -25.501 1.00 85.94 90 ALA A N 1
ATOM 665 C CA . ALA A 1 90 ? -3.303 -8.656 -25.925 1.00 85.94 90 ALA A CA 1
ATOM 666 C C . ALA A 1 90 ? -1.975 -8.154 -25.337 1.00 85.94 90 ALA A C 1
ATOM 668 O O . ALA A 1 90 ? -1.152 -7.592 -26.060 1.00 85.94 90 ALA A O 1
ATOM 669 N N . HIS A 1 91 ? -1.737 -8.405 -24.047 1.00 82.56 91 HIS A N 1
ATOM 670 C CA . HIS A 1 91 ? -0.490 -8.021 -23.390 1.00 82.56 91 HIS A CA 1
ATOM 671 C C . HIS A 1 91 ? 0.717 -8.795 -23.948 1.00 82.56 91 HIS A C 1
ATOM 673 O O . HIS A 1 91 ? 1.782 -8.215 -24.151 1.00 82.56 91 HIS A O 1
ATOM 679 N N . GLU A 1 92 ? 0.572 -10.090 -24.236 1.00 85.38 92 GLU A N 1
ATOM 680 C CA . GLU A 1 92 ? 1.618 -10.896 -24.877 1.00 85.38 92 GLU A CA 1
ATOM 681 C C . GLU A 1 92 ? 1.926 -10.403 -26.294 1.00 85.38 92 GLU A C 1
ATOM 683 O O . GLU A 1 92 ? 3.098 -10.191 -26.606 1.00 85.38 92 GLU A O 1
ATOM 688 N N . ALA A 1 93 ? 0.904 -10.119 -27.107 1.00 87.38 93 ALA A N 1
ATOM 689 C CA . ALA A 1 93 ? 1.080 -9.568 -28.449 1.00 87.38 93 ALA A CA 1
ATOM 690 C C . ALA A 1 93 ? 1.771 -8.193 -28.429 1.00 87.38 93 ALA A C 1
ATOM 692 O O . ALA A 1 93 ? 2.674 -7.946 -29.226 1.00 87.38 93 ALA A O 1
ATOM 693 N N . GLU A 1 94 ? 1.410 -7.309 -27.494 1.00 88.62 94 GLU A N 1
ATOM 694 C CA . GLU A 1 94 ? 2.084 -6.014 -27.327 1.00 88.62 94 GLU A CA 1
ATOM 695 C C . GLU A 1 94 ? 3.539 -6.188 -26.870 1.00 88.62 94 GLU A C 1
ATOM 697 O O . GLU A 1 94 ? 4.444 -5.503 -27.356 1.00 88.62 94 GLU A O 1
ATOM 702 N N . ARG A 1 95 ? 3.804 -7.142 -25.969 1.00 88.62 95 ARG A N 1
ATOM 703 C CA . ARG A 1 95 ? 5.171 -7.460 -25.536 1.00 88.62 95 ARG A CA 1
ATOM 704 C C . ARG A 1 95 ? 6.016 -8.046 -26.658 1.00 88.62 95 ARG A C 1
ATOM 706 O O . ARG A 1 95 ? 7.203 -7.726 -26.725 1.00 88.62 95 ARG A O 1
ATOM 713 N N . GLU A 1 96 ? 5.449 -8.903 -27.497 1.00 87.62 96 GLU A N 1
ATOM 714 C CA . GLU A 1 96 ? 6.134 -9.453 -28.666 1.00 87.62 96 GLU A CA 1
ATOM 715 C C . GLU A 1 96 ? 6.389 -8.377 -29.717 1.00 87.62 96 GLU A C 1
ATOM 717 O O . GLU A 1 96 ? 7.530 -8.245 -30.152 1.00 87.62 96 GLU A O 1
ATOM 722 N N . ALA A 1 97 ? 5.399 -7.536 -30.025 1.00 90.00 97 ALA A N 1
ATOM 723 C CA . ALA A 1 97 ? 5.564 -6.406 -30.936 1.00 90.00 97 ALA A CA 1
ATOM 724 C C . ALA A 1 97 ? 6.642 -5.428 -30.444 1.00 90.00 97 ALA A C 1
ATOM 726 O O . ALA A 1 97 ? 7.467 -4.974 -31.234 1.00 90.00 97 ALA A O 1
ATOM 727 N N . ARG A 1 98 ? 6.697 -5.147 -29.133 1.00 91.19 98 ARG A N 1
ATOM 728 C CA . ARG A 1 98 ? 7.751 -4.303 -28.554 1.00 91.19 98 ARG A CA 1
ATOM 729 C C . ARG A 1 98 ? 9.133 -4.941 -28.681 1.00 91.19 98 ARG A C 1
ATOM 731 O O . ARG A 1 98 ? 10.068 -4.262 -29.079 1.00 91.19 98 ARG A O 1
ATOM 738 N N . ARG A 1 99 ? 9.260 -6.242 -28.399 1.00 89.69 99 ARG A N 1
ATOM 739 C CA . ARG A 1 99 ? 10.529 -6.973 -28.573 1.00 89.69 99 ARG A CA 1
ATOM 740 C C . ARG A 1 99 ? 10.953 -7.055 -30.035 1.00 89.69 99 ARG A C 1
ATOM 742 O O . ARG A 1 99 ? 12.140 -7.052 -30.331 1.00 89.69 99 ARG A O 1
ATOM 749 N N . GLU A 1 100 ? 10.006 -7.197 -30.955 1.00 90.19 100 GLU A N 1
ATOM 750 C CA . GLU A 1 100 ? 10.303 -7.201 -32.384 1.00 90.19 100 GLU A CA 1
ATOM 751 C C . GLU A 1 100 ? 10.745 -5.816 -32.852 1.00 90.19 100 GLU A C 1
ATOM 753 O O . GLU A 1 100 ? 11.766 -5.723 -33.521 1.00 90.19 100 GLU A O 1
ATOM 758 N N . ALA A 1 101 ? 10.070 -4.751 -32.419 1.00 90.44 101 ALA A N 1
ATOM 759 C CA . ALA A 1 101 ? 10.492 -3.380 -32.690 1.00 90.44 101 ALA A CA 1
ATOM 760 C C . ALA A 1 101 ? 11.883 -3.074 -32.109 1.00 90.44 101 ALA A C 1
ATOM 762 O O . ALA A 1 101 ? 12.698 -2.467 -32.795 1.00 90.44 101 ALA A O 1
ATOM 763 N N . GLU A 1 102 ? 12.182 -3.534 -30.889 1.00 89.94 102 GLU A N 1
ATOM 764 C CA . GLU A 1 102 ? 13.514 -3.414 -30.277 1.00 89.94 102 GLU A CA 1
ATOM 765 C C . GLU A 1 102 ? 14.579 -4.157 -31.104 1.00 89.94 102 GLU A C 1
ATOM 767 O O . GLU A 1 102 ? 15.610 -3.573 -31.421 1.00 89.94 102 GLU A O 1
ATOM 772 N N . ARG A 1 103 ? 14.311 -5.397 -31.543 1.00 89.50 103 ARG A N 1
ATOM 773 C CA . ARG A 1 103 ? 15.240 -6.161 -32.402 1.00 89.50 103 ARG A CA 1
ATOM 774 C C . ARG A 1 103 ? 15.439 -5.534 -33.779 1.00 89.50 103 ARG A C 1
ATOM 776 O O . ARG A 1 103 ? 16.539 -5.588 -34.317 1.00 89.50 103 ARG A O 1
ATOM 783 N N . VAL A 1 104 ? 14.382 -4.981 -34.371 1.00 90.56 104 VAL A N 1
ATOM 784 C CA . VAL A 1 104 ? 14.474 -4.282 -35.659 1.00 90.56 104 VAL A CA 1
ATOM 785 C C . VAL A 1 104 ? 15.285 -3.001 -35.497 1.00 90.56 104 VAL A C 1
ATOM 787 O O . VAL A 1 104 ? 16.176 -2.765 -36.303 1.00 90.56 104 VAL A O 1
ATOM 790 N N . ALA A 1 105 ? 15.052 -2.227 -34.435 1.00 90.38 105 ALA A N 1
ATOM 791 C CA . ALA A 1 105 ? 15.828 -1.024 -34.147 1.00 90.38 105 ALA A CA 1
ATOM 792 C C . ALA A 1 105 ? 17.312 -1.340 -33.892 1.00 90.38 105 ALA A C 1
ATOM 794 O O . ALA A 1 105 ? 18.179 -0.624 -34.384 1.00 90.38 105 ALA A O 1
ATOM 795 N N . GLU A 1 106 ? 17.616 -2.422 -33.171 1.00 90.06 106 GLU A N 1
ATOM 796 C CA . GLU A 1 106 ? 18.992 -2.885 -32.948 1.00 90.06 106 GLU A CA 1
ATOM 797 C C . GLU A 1 106 ? 19.670 -3.301 -34.266 1.00 90.06 106 GLU A C 1
ATOM 799 O O . GLU A 1 106 ? 20.788 -2.874 -34.548 1.00 90.06 106 GLU A O 1
ATOM 804 N N . ALA A 1 107 ? 18.970 -4.047 -35.128 1.00 89.06 107 ALA A N 1
ATOM 805 C CA . ALA A 1 107 ? 19.487 -4.431 -36.442 1.00 89.06 107 ALA A CA 1
ATOM 806 C C . ALA A 1 107 ? 19.674 -3.225 -37.386 1.00 89.06 107 ALA A C 1
ATOM 808 O O . ALA A 1 107 ? 20.641 -3.177 -38.146 1.00 89.06 107 ALA A O 1
ATOM 809 N N . GLU A 1 108 ? 18.774 -2.239 -37.350 1.00 88.19 108 GLU A N 1
ATOM 810 C CA . GLU A 1 108 ? 18.915 -0.995 -38.115 1.00 88.19 108 GLU A CA 1
ATOM 811 C C . GLU A 1 108 ? 20.131 -0.184 -37.648 1.00 88.19 108 GLU A C 1
ATOM 813 O O . GLU A 1 108 ? 20.890 0.300 -38.490 1.00 88.19 108 GLU A O 1
ATOM 818 N N . GLN A 1 109 ? 20.369 -0.107 -36.333 1.00 86.00 109 GLN A N 1
ATOM 819 C CA . GLN A 1 109 ? 21.569 0.523 -35.774 1.00 86.00 109 GLN A CA 1
ATOM 820 C C . GLN A 1 109 ? 22.851 -0.204 -36.199 1.00 86.00 109 GLN A C 1
ATOM 822 O O . GLN A 1 109 ? 23.829 0.450 -36.561 1.00 86.00 109 GLN A O 1
ATOM 827 N N . GLU A 1 110 ? 22.858 -1.540 -36.211 1.00 87.38 110 GLU A N 1
ATOM 828 C CA . GLU A 1 110 ? 24.018 -2.326 -36.654 1.00 87.38 110 GLU A CA 1
ATOM 829 C C . GLU A 1 110 ? 24.327 -2.099 -38.146 1.00 87.38 110 GLU A C 1
ATOM 831 O O . GLU A 1 110 ? 25.479 -1.855 -38.518 1.00 87.38 110 GLU A O 1
ATOM 836 N N . VAL A 1 111 ? 23.298 -2.078 -39.001 1.00 88.94 111 VAL A N 1
ATOM 837 C CA . VAL A 1 111 ? 23.455 -1.796 -40.439 1.00 88.94 111 VAL A CA 1
ATOM 838 C C . VAL A 1 111 ? 23.917 -0.357 -40.683 1.00 88.94 111 VAL A C 1
ATOM 840 O O . VAL A 1 111 ? 24.758 -0.123 -41.557 1.00 88.94 111 VAL A O 1
ATOM 843 N N . GLU A 1 112 ? 23.400 0.619 -39.936 1.00 87.94 112 GLU A N 1
ATOM 844 C CA . GLU A 1 112 ? 23.842 2.013 -40.036 1.00 87.94 112 GLU A CA 1
ATOM 845 C C . GLU A 1 112 ? 25.314 2.158 -39.624 1.00 87.94 112 GLU A C 1
ATOM 847 O O . GLU A 1 112 ? 26.104 2.739 -40.374 1.00 87.94 112 GLU A O 1
ATOM 852 N N . MET A 1 113 ? 25.718 1.535 -38.514 1.00 82.75 113 MET A N 1
ATOM 853 C CA . MET A 1 113 ? 27.113 1.491 -38.057 1.00 82.75 113 MET A CA 1
ATOM 854 C C . MET A 1 113 ? 28.040 0.856 -39.106 1.00 82.75 113 MET A C 1
ATOM 856 O O . MET A 1 113 ? 29.125 1.384 -39.379 1.00 82.75 113 MET A O 1
ATOM 860 N N . GLU A 1 114 ? 27.617 -0.234 -39.753 1.00 85.50 114 GLU A N 1
ATOM 861 C CA . GLU A 1 114 ? 28.391 -0.889 -40.813 1.00 85.50 114 GLU A CA 1
ATOM 862 C C . GLU A 1 114 ? 28.502 -0.013 -42.075 1.00 85.50 114 GLU A C 1
ATOM 864 O O . GLU A 1 114 ? 29.588 0.129 -42.653 1.00 85.50 114 GLU A O 1
ATOM 869 N N . GLN A 1 115 ? 27.414 0.643 -42.490 1.00 81.81 115 GLN A N 1
ATOM 870 C CA . GLN A 1 115 ? 27.437 1.575 -43.622 1.00 81.81 115 GLN A CA 1
ATOM 871 C C . GLN A 1 115 ? 28.313 2.795 -43.342 1.00 81.81 115 GLN A C 1
ATOM 873 O O . GLN A 1 115 ? 29.036 3.258 -44.232 1.00 81.81 115 GLN A O 1
ATOM 878 N N . GLU A 1 116 ? 28.284 3.318 -42.121 1.00 81.31 116 GLU A N 1
ATOM 879 C CA . GLU A 1 116 ? 29.172 4.394 -41.713 1.00 81.31 116 GLU A CA 1
ATOM 880 C C . GLU A 1 116 ? 30.640 3.951 -41.688 1.00 81.31 116 GLU A C 1
ATOM 882 O O . GLU A 1 116 ? 31.505 4.691 -42.167 1.00 81.31 116 GLU A O 1
ATOM 887 N N . ALA A 1 117 ? 30.941 2.745 -41.201 1.00 81.69 117 ALA A N 1
ATOM 888 C CA . ALA A 1 117 ? 32.288 2.176 -41.237 1.00 81.69 117 ALA A CA 1
ATOM 889 C C . ALA A 1 117 ? 32.785 1.992 -42.682 1.00 81.69 117 ALA A C 1
ATOM 891 O O . ALA A 1 117 ? 33.917 2.368 -43.010 1.00 81.69 117 ALA A O 1
ATOM 892 N N . ALA A 1 118 ? 31.924 1.512 -43.584 1.00 79.88 118 ALA A N 1
ATOM 893 C CA . ALA A 1 118 ? 32.227 1.394 -45.008 1.00 79.88 118 ALA A CA 1
ATOM 894 C C . ALA A 1 118 ? 32.453 2.768 -45.670 1.00 79.88 118 ALA A C 1
ATOM 896 O O . ALA A 1 118 ? 33.417 2.946 -46.425 1.00 79.88 118 ALA A O 1
ATOM 897 N N . ARG A 1 119 ? 31.628 3.775 -45.348 1.00 77.19 119 ARG A N 1
ATOM 898 C CA . ARG A 1 119 ? 31.811 5.164 -45.812 1.00 77.19 119 ARG A CA 1
ATOM 899 C C . ARG A 1 119 ? 33.127 5.754 -45.303 1.00 77.19 119 ARG A C 1
ATOM 901 O O . ARG A 1 119 ? 33.886 6.301 -46.108 1.00 77.19 119 ARG A O 1
ATOM 908 N N . ARG A 1 120 ? 33.444 5.584 -44.015 1.00 74.19 120 ARG A N 1
ATOM 909 C CA . ARG A 1 120 ? 34.719 6.010 -43.409 1.00 74.19 120 ARG A CA 1
ATOM 910 C C . ARG A 1 120 ? 35.915 5.334 -44.091 1.00 74.19 120 ARG A C 1
ATOM 912 O O . ARG A 1 120 ? 36.856 6.025 -44.476 1.00 74.19 120 ARG A O 1
ATOM 919 N N . SER A 1 121 ? 35.844 4.027 -44.346 1.00 72.50 121 SER A N 1
ATOM 920 C CA . SER A 1 121 ? 36.888 3.270 -45.056 1.00 72.50 121 SER A CA 1
ATOM 921 C C . SER A 1 121 ? 37.084 3.745 -46.505 1.00 72.50 121 SER A C 1
ATOM 923 O O . SER A 1 121 ? 38.209 4.012 -46.932 1.00 72.50 121 SER A O 1
ATOM 925 N N . SER A 1 122 ? 35.999 3.965 -47.256 1.00 72.19 122 S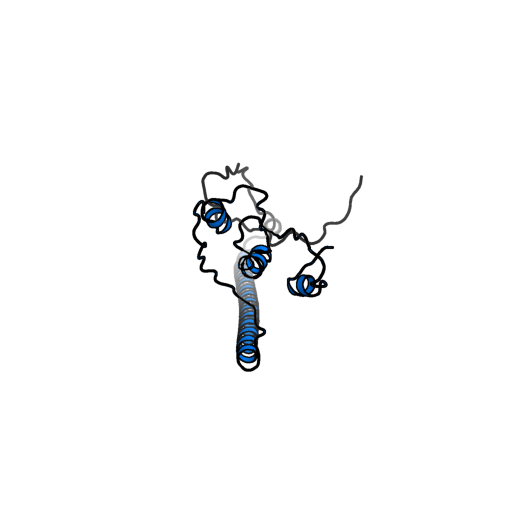ER A N 1
ATOM 926 C CA . SER A 1 122 ? 36.077 4.461 -48.641 1.00 72.19 122 SER A CA 1
ATOM 927 C C . SER A 1 122 ? 36.677 5.874 -48.744 1.00 72.19 122 SER A C 1
ATOM 929 O O . SER A 1 122 ? 37.459 6.154 -49.657 1.00 72.19 122 SER A O 1
ATOM 931 N N . SER A 1 123 ? 36.383 6.745 -47.771 1.00 68.56 123 SER A N 1
ATOM 932 C CA . SER A 1 123 ? 36.961 8.091 -47.670 1.00 68.56 123 SER A CA 1
ATOM 933 C C . SER A 1 123 ? 38.467 8.039 -47.397 1.00 68.56 123 SER A C 1
ATOM 935 O O . SER A 1 123 ? 39.237 8.747 -48.050 1.00 68.56 123 SER A O 1
ATOM 937 N N . LEU A 1 124 ? 38.913 7.144 -46.507 1.00 65.81 124 LEU A N 1
ATOM 938 C CA . LEU A 1 124 ? 40.336 6.934 -46.219 1.00 65.81 124 LEU A CA 1
ATOM 939 C C . LEU A 1 124 ? 41.106 6.417 -47.442 1.00 65.81 124 LEU A C 1
ATOM 941 O O . LEU A 1 124 ? 42.192 6.920 -47.735 1.00 65.81 124 LEU A O 1
ATOM 945 N N . VAL A 1 125 ? 40.535 5.479 -48.205 1.00 63.56 125 VAL A N 1
ATOM 946 C CA . VAL A 1 125 ? 41.144 4.979 -49.453 1.00 63.56 125 VAL A CA 1
ATOM 947 C C . VAL A 1 125 ? 41.240 6.089 -50.507 1.00 63.56 125 VAL A C 1
ATOM 949 O O . VAL A 1 125 ? 42.285 6.243 -51.144 1.00 63.56 125 VAL A O 1
ATOM 952 N N . GLY A 1 126 ? 40.198 6.914 -50.658 1.00 60.12 126 GLY A N 1
ATOM 953 C CA . GLY A 1 126 ? 40.213 8.072 -51.558 1.00 60.12 126 GLY A CA 1
ATOM 954 C C . GLY A 1 126 ? 41.278 9.109 -51.181 1.00 60.12 126 GLY A C 1
ATOM 955 O O . GLY A 1 126 ? 42.038 9.562 -52.042 1.00 60.12 126 GLY A O 1
ATOM 956 N N . GLN A 1 127 ? 41.399 9.434 -49.890 1.00 60.41 127 GLN A N 1
ATOM 957 C CA . GLN A 1 127 ? 42.426 10.348 -49.378 1.00 60.41 127 GLN A CA 1
ATOM 958 C C . GLN A 1 127 ? 43.849 9.783 -49.521 1.00 60.41 127 GLN A C 1
ATOM 960 O O . GLN A 1 127 ? 44.776 10.523 -49.864 1.00 60.41 127 GLN A O 1
ATOM 965 N N . ALA A 1 128 ? 44.039 8.477 -49.315 1.00 58.38 128 ALA A N 1
ATOM 966 C CA . ALA A 1 128 ? 45.326 7.812 -49.509 1.00 58.38 128 ALA A CA 1
ATOM 967 C C . ALA A 1 128 ? 45.763 7.822 -50.985 1.00 58.38 128 ALA A C 1
ATOM 969 O O . ALA A 1 128 ? 46.932 8.087 -51.279 1.00 58.38 128 ALA A O 1
ATOM 970 N N . LEU A 1 129 ? 44.831 7.614 -51.922 1.00 59.78 129 LEU A N 1
ATOM 971 C CA . LEU A 1 129 ? 45.113 7.674 -53.359 1.00 59.78 129 LEU A CA 1
ATOM 972 C C . LEU A 1 129 ? 45.487 9.099 -53.811 1.00 59.78 129 LEU A C 1
ATOM 974 O O . LEU A 1 129 ? 46.430 9.278 -54.586 1.00 59.78 129 LEU A O 1
ATOM 978 N N . LEU A 1 130 ? 44.805 10.118 -53.272 1.00 59.31 130 LEU A N 1
ATOM 979 C CA . LEU A 1 130 ? 45.130 11.535 -53.487 1.00 59.31 130 LEU A CA 1
ATOM 980 C C . LEU A 1 130 ? 46.529 11.894 -52.949 1.00 59.31 130 LEU A C 1
ATOM 982 O O . LEU A 1 130 ? 47.279 12.605 -53.617 1.00 59.31 130 LEU A O 1
ATOM 986 N N . ARG A 1 131 ? 46.936 11.354 -51.789 1.00 51.91 131 ARG A N 1
ATOM 987 C CA . ARG A 1 131 ? 48.298 11.538 -51.243 1.00 51.91 131 ARG A CA 1
ATOM 988 C C . ARG A 1 131 ? 49.376 10.791 -52.033 1.00 51.91 131 ARG A C 1
ATOM 990 O O . ARG A 1 131 ? 50.462 11.338 -52.223 1.00 51.91 131 ARG A O 1
ATOM 997 N N . ALA A 1 132 ? 49.091 9.588 -52.534 1.00 52.25 132 ALA A N 1
ATOM 998 C CA . ALA A 1 132 ? 50.021 8.812 -53.362 1.00 52.25 132 ALA A CA 1
ATOM 999 C C . ALA A 1 132 ? 50.384 9.525 -54.680 1.00 52.25 132 ALA A C 1
ATOM 1001 O O . ALA A 1 132 ? 51.520 9.417 -55.146 1.00 52.25 132 ALA A O 1
ATOM 1002 N N . GLY A 1 133 ? 49.464 10.320 -55.239 1.00 53.12 133 GLY A N 1
ATOM 1003 C CA . GLY A 1 133 ? 49.741 11.197 -56.382 1.00 53.12 133 GLY A CA 1
ATOM 1004 C C . GLY A 1 133 ? 50.803 12.270 -56.099 1.00 53.12 133 GLY A C 1
ATOM 1005 O O . GLY A 1 133 ? 51.602 12.585 -56.981 1.00 53.12 133 GLY A O 1
ATOM 1006 N N . ASN A 1 134 ? 50.885 12.763 -54.858 1.00 51.41 134 ASN A N 1
ATOM 1007 C CA . ASN A 1 134 ? 51.844 13.796 -54.444 1.00 51.41 134 ASN A CA 1
ATOM 1008 C C . ASN A 1 134 ? 53.214 13.245 -53.998 1.00 51.41 134 ASN A C 1
ATOM 1010 O O . ASN A 1 134 ? 54.179 14.003 -53.907 1.00 51.41 134 ASN A O 1
ATOM 1014 N N . LEU A 1 135 ? 53.345 11.936 -53.761 1.00 45.59 135 LEU A N 1
ATOM 1015 C CA . LEU A 1 135 ? 54.595 11.298 -53.312 1.00 45.59 135 LEU A CA 1
ATOM 1016 C C . LEU A 1 135 ? 55.651 11.133 -54.419 1.00 45.59 135 LEU A C 1
ATOM 1018 O O . LEU A 1 135 ? 56.819 10.897 -54.120 1.00 45.59 135 LEU A O 1
ATOM 1022 N N . LYS A 1 136 ? 55.299 11.342 -55.695 1.00 48.47 136 LYS A N 1
ATOM 1023 C CA . LYS A 1 136 ? 56.299 11.449 -56.777 1.00 48.47 136 LYS A CA 1
ATOM 1024 C C . LYS A 1 136 ? 57.112 12.753 -56.735 1.00 48.47 136 LYS A C 1
ATOM 1026 O O . LYS A 1 136 ? 58.026 12.896 -57.542 1.00 48.47 136 LYS A O 1
ATOM 1031 N N . ALA A 1 137 ? 56.810 13.678 -55.816 1.00 49.62 137 ALA A N 1
ATOM 1032 C CA . ALA A 1 137 ? 57.431 15.000 -55.769 1.00 49.62 137 ALA A CA 1
ATOM 1033 C C . ALA A 1 137 ? 58.371 15.266 -54.574 1.00 49.62 137 ALA A C 1
ATOM 1035 O O . ALA A 1 137 ? 59.047 16.286 -54.614 1.00 49.62 137 ALA A O 1
ATOM 1036 N N . ASN A 1 138 ? 58.480 14.408 -53.545 1.00 42.16 138 ASN A N 1
ATOM 1037 C CA . ASN A 1 138 ? 59.499 14.582 -52.488 1.00 42.16 138 ASN A CA 1
ATOM 1038 C C . ASN A 1 138 ? 59.743 13.304 -51.646 1.00 42.16 138 ASN A C 1
ATOM 1040 O O . ASN A 1 138 ? 58.788 12.771 -51.083 1.00 42.16 138 ASN A O 1
ATOM 1044 N N . PRO A 1 139 ? 60.999 12.829 -51.490 1.00 49.38 139 PRO A N 1
ATOM 1045 C CA . PRO A 1 139 ? 61.321 11.568 -50.808 1.00 49.38 139 PRO A CA 1
ATOM 1046 C C . PRO A 1 139 ? 61.585 11.672 -49.286 1.00 49.38 139 PRO A C 1
ATOM 1048 O O . PRO A 1 139 ? 62.149 10.746 -48.710 1.00 49.38 139 PRO A O 1
ATOM 1051 N N . SER A 1 140 ? 61.225 12.767 -48.607 1.00 48.56 140 SER A N 1
ATOM 1052 C CA . SER A 1 140 ? 61.668 13.047 -47.223 1.00 48.56 140 SER A CA 1
ATOM 1053 C C . SER A 1 140 ? 60.599 12.973 -46.115 1.00 48.56 140 SER A C 1
ATOM 1055 O O . SER A 1 140 ? 60.893 13.353 -44.986 1.00 48.56 140 SER A O 1
ATOM 1057 N N . LEU A 1 141 ? 59.393 12.447 -46.363 1.00 49.12 141 LEU A N 1
ATOM 1058 C CA . LEU A 1 141 ? 58.268 12.501 -45.401 1.00 49.12 141 LEU A CA 1
ATOM 1059 C C . LEU A 1 141 ? 57.821 11.143 -44.822 1.00 49.12 141 LEU A C 1
ATOM 1061 O O . LEU A 1 141 ? 56.661 10.958 -44.471 1.00 49.12 141 LEU A O 1
ATOM 1065 N N . SER A 1 142 ? 58.731 10.178 -44.670 1.00 45.38 142 SER A N 1
ATOM 1066 C CA . SER A 1 142 ? 58.383 8.831 -44.170 1.00 45.38 142 SER A CA 1
ATOM 1067 C C . SER A 1 142 ? 58.461 8.658 -42.643 1.00 45.38 142 SER A C 1
ATOM 1069 O O . SER A 1 142 ? 58.389 7.532 -42.164 1.00 45.38 142 SER A O 1
ATOM 1071 N N . LYS A 1 143 ? 58.629 9.733 -41.861 1.00 44.66 143 LYS A N 1
ATOM 1072 C CA . LYS A 1 143 ? 58.724 9.659 -40.384 1.00 44.66 143 LYS A CA 1
ATOM 1073 C C . LYS A 1 143 ? 57.636 10.410 -39.617 1.00 44.66 143 LYS A C 1
ATOM 1075 O O . LYS A 1 143 ? 57.543 10.237 -38.411 1.00 44.66 143 LYS A O 1
ATOM 1080 N N . GLU A 1 144 ? 56.805 11.196 -40.294 1.00 40.62 144 GLU A N 1
ATOM 1081 C CA . GLU A 1 144 ? 55.817 12.063 -39.634 1.00 40.62 144 GLU A CA 1
ATOM 1082 C C . GLU A 1 144 ? 54.416 11.434 -39.531 1.00 40.62 144 GLU A C 1
ATOM 1084 O O . GLU A 1 144 ? 53.541 11.973 -38.869 1.00 40.62 144 GLU A O 1
ATOM 1089 N N . LEU A 1 145 ? 54.191 10.272 -40.157 1.00 41.25 145 LEU A N 1
ATOM 1090 C CA . LEU A 1 145 ? 52.859 9.664 -40.285 1.00 41.25 145 LEU A CA 1
ATOM 1091 C C . LEU A 1 145 ? 52.619 8.446 -39.372 1.00 41.25 145 LEU A C 1
ATOM 1093 O O . LEU A 1 145 ? 51.729 7.648 -39.643 1.00 41.25 145 LEU A O 1
ATOM 1097 N N . VAL A 1 146 ? 53.426 8.284 -38.319 1.00 41.06 146 VAL A N 1
ATOM 1098 C CA . VAL A 1 146 ? 53.284 7.200 -37.320 1.00 41.06 146 VAL A CA 1
ATOM 1099 C C . VAL A 1 146 ? 52.889 7.745 -35.936 1.00 41.06 146 VAL A C 1
ATOM 1101 O O . VAL A 1 146 ? 52.762 6.984 -34.991 1.00 41.06 146 VAL A O 1
ATOM 1104 N N . MET A 1 147 ? 52.647 9.052 -35.793 1.00 35.62 147 MET A N 1
ATOM 1105 C CA . MET A 1 147 ? 52.482 9.689 -34.476 1.00 35.62 147 MET A CA 1
ATOM 1106 C C . MET A 1 147 ? 51.250 10.605 -34.391 1.00 35.62 147 MET A C 1
ATOM 1108 O O . MET A 1 147 ? 51.338 11.724 -33.897 1.00 35.62 147 MET A O 1
ATOM 1112 N N . GLN A 1 148 ? 50.113 10.168 -34.944 1.00 37.94 148 GLN A N 1
ATOM 1113 C CA . GLN A 1 148 ? 48.827 10.884 -34.832 1.00 37.94 148 GLN A CA 1
ATOM 1114 C C . GLN A 1 148 ? 47.644 9.932 -34.598 1.00 37.94 148 GLN A C 1
ATOM 1116 O O . GLN A 1 148 ? 46.569 10.085 -35.175 1.00 37.94 148 GLN A O 1
ATOM 1121 N N . LEU A 1 149 ? 47.863 8.928 -33.761 1.00 39.38 149 LEU A N 1
ATOM 1122 C CA . LEU A 1 149 ? 46.822 8.174 -33.074 1.00 39.38 149 LEU A CA 1
ATOM 1123 C C . LEU A 1 149 ? 47.249 8.203 -31.603 1.00 39.38 149 LEU A C 1
ATOM 1125 O O . LEU A 1 149 ? 48.423 7.939 -31.370 1.00 39.38 149 LEU A O 1
ATOM 1129 N N . GLU A 1 150 ? 46.324 8.535 -30.690 1.00 40.22 150 GLU A N 1
ATOM 1130 C CA . GLU A 1 150 ? 46.532 8.769 -29.237 1.00 40.22 150 GLU A CA 1
ATOM 1131 C C . GLU A 1 150 ? 47.007 10.226 -28.968 1.00 40.22 150 GLU A C 1
ATOM 1133 O O . GLU A 1 150 ? 47.972 10.688 -29.566 1.00 40.22 150 GLU A O 1
ATOM 1138 N N . ASP A 1 151 ? 46.324 11.115 -28.236 1.00 32.44 151 ASP A N 1
ATOM 1139 C CA . ASP A 1 151 ? 45.436 10.962 -27.083 1.00 32.44 151 ASP A CA 1
ATOM 1140 C C . ASP A 1 151 ? 44.371 12.073 -27.025 1.00 32.44 151 ASP A C 1
ATOM 1142 O O . ASP A 1 151 ? 44.603 13.223 -27.414 1.00 32.44 151 ASP A O 1
ATOM 1146 N N . GLY A 1 152 ? 43.193 11.709 -26.520 1.00 40.12 152 GLY A N 1
ATOM 1147 C CA . GLY A 1 152 ? 42.174 12.649 -26.075 1.00 40.12 152 GLY A CA 1
ATOM 1148 C C . GLY A 1 152 ? 42.471 13.226 -24.685 1.00 40.12 152 GLY A C 1
ATOM 1149 O O . GLY A 1 152 ? 43.284 12.702 -23.933 1.00 40.12 152 GLY A O 1
ATOM 1150 N N . GLU A 1 153 ? 41.720 14.285 -24.382 1.00 36.69 153 GLU A N 1
ATOM 1151 C CA . GLU A 1 153 ? 41.460 14.903 -23.073 1.00 36.69 153 GLU A CA 1
ATOM 1152 C C . GLU A 1 153 ? 42.500 15.857 -22.462 1.00 36.69 153 GLU A C 1
ATOM 1154 O O . GLU A 1 153 ? 43.430 15.501 -21.742 1.00 36.69 153 GLU A O 1
ATOM 1159 N N . ALA A 1 154 ? 42.211 17.149 -22.643 1.00 46.59 154 ALA A N 1
ATOM 1160 C CA . ALA A 1 154 ? 42.522 18.180 -21.665 1.00 46.59 154 ALA A CA 1
ATOM 1161 C C . ALA A 1 154 ? 41.476 18.117 -20.533 1.00 46.59 154 ALA A C 1
ATOM 1163 O O . ALA A 1 154 ? 40.344 18.553 -20.721 1.00 46.59 154 ALA A O 1
ATOM 1164 N N . GLY A 1 155 ? 41.844 17.572 -19.372 1.00 39.41 155 GLY A N 1
ATOM 1165 C CA . GLY A 1 155 ? 41.023 17.626 -18.160 1.00 39.41 155 GLY A CA 1
ATOM 1166 C C . GLY A 1 155 ? 41.353 18.865 -17.327 1.00 39.41 155 GLY A C 1
ATOM 1167 O O . GLY A 1 155 ? 42.378 18.903 -16.649 1.00 39.41 155 GLY A O 1
ATOM 1168 N N . GLU A 1 156 ? 40.499 19.885 -17.391 1.00 46.22 156 GLU A N 1
ATOM 1169 C CA . GLU A 1 156 ? 40.502 21.034 -16.478 1.00 46.22 156 GLU A CA 1
ATOM 1170 C C . GLU A 1 156 ? 39.793 20.626 -15.168 1.00 46.22 156 GLU A C 1
ATOM 1172 O O . GLU A 1 1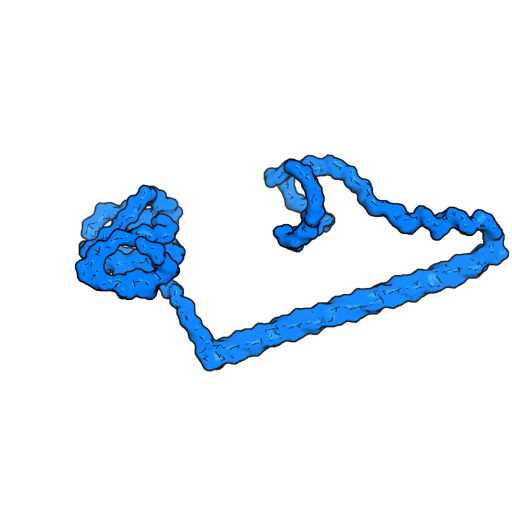56 ? 38.725 20.014 -15.205 1.00 46.22 156 GLU A O 1
ATOM 1177 N N . GLU A 1 157 ? 40.369 20.924 -13.998 1.00 42.06 157 GLU A N 1
ATOM 1178 C CA . GLU A 1 157 ? 39.720 20.654 -12.705 1.00 42.06 157 GLU A CA 1
ATOM 1179 C C . GLU A 1 157 ? 38.481 21.551 -12.533 1.00 42.06 157 GLU A C 1
ATOM 1181 O O . GLU A 1 157 ? 38.589 22.732 -12.197 1.00 42.06 157 GLU A O 1
ATOM 1186 N N . VAL A 1 158 ? 37.284 20.990 -12.731 1.00 47.38 158 VAL A N 1
ATOM 1187 C CA . VAL A 1 158 ? 36.010 21.679 -12.478 1.00 47.38 158 VAL A CA 1
ATOM 1188 C C . VAL A 1 158 ? 35.456 21.257 -11.116 1.00 47.38 158 VAL A C 1
ATOM 1190 O O . VAL A 1 158 ? 34.998 20.133 -10.919 1.00 47.38 158 VAL A O 1
ATOM 1193 N N . LEU A 1 159 ? 35.473 22.185 -10.159 1.00 43.62 159 LEU A N 1
ATOM 1194 C CA . LEU A 1 159 ? 34.825 22.033 -8.858 1.00 43.62 159 LEU A CA 1
ATOM 1195 C C . LEU A 1 159 ? 33.301 22.198 -9.028 1.00 43.62 159 LEU A C 1
ATOM 1197 O O . LEU A 1 159 ? 32.807 23.312 -9.195 1.00 43.62 159 LEU A O 1
ATOM 1201 N N . VAL A 1 160 ? 32.549 21.096 -9.008 1.00 48.69 160 VAL A N 1
ATOM 1202 C CA . VAL A 1 160 ? 31.085 21.113 -9.181 1.00 48.69 160 VAL A CA 1
ATOM 1203 C C . VAL A 1 160 ? 30.389 21.448 -7.853 1.00 48.69 160 VAL A C 1
ATOM 1205 O O . VAL A 1 160 ? 30.362 20.638 -6.927 1.00 48.69 160 VAL A O 1
ATOM 1208 N N . ASP A 1 161 ? 29.801 22.645 -7.758 1.00 48.03 161 ASP A N 1
ATOM 1209 C CA . ASP A 1 161 ? 28.902 23.046 -6.666 1.00 48.03 161 ASP A CA 1
ATOM 1210 C C . ASP A 1 161 ? 27.451 22.649 -7.006 1.00 48.03 161 ASP A C 1
ATOM 1212 O O . ASP A 1 161 ? 26.782 23.267 -7.833 1.00 48.03 161 ASP A O 1
ATOM 1216 N N . PHE A 1 162 ? 26.943 21.598 -6.359 1.00 53.00 162 PHE A N 1
ATOM 1217 C CA . PHE A 1 162 ? 25.650 20.955 -6.654 1.00 53.00 162 PHE A CA 1
ATOM 1218 C C . PHE A 1 162 ? 24.394 21.787 -6.322 1.00 53.00 162 PHE A C 1
ATOM 1220 O O . PHE A 1 162 ? 23.282 21.255 -6.345 1.00 53.00 162 PHE A O 1
ATOM 1227 N N . ARG A 1 163 ? 24.513 23.077 -5.978 1.00 57.59 163 ARG A N 1
ATOM 1228 C CA . ARG A 1 163 ? 23.342 23.918 -5.654 1.00 57.59 163 ARG A CA 1
ATOM 1229 C C . ARG A 1 163 ? 22.853 24.798 -6.796 1.00 57.59 163 ARG A C 1
ATOM 1231 O O . ARG A 1 163 ? 21.735 25.303 -6.691 1.00 57.59 163 ARG A O 1
ATOM 1238 N N . GLN A 1 164 ? 23.633 25.002 -7.858 1.00 54.84 164 GLN A N 1
ATOM 1239 C CA . GLN A 1 164 ? 23.232 25.854 -8.983 1.00 54.84 164 GLN A CA 1
ATOM 1240 C C . GLN A 1 164 ? 23.840 25.354 -10.302 1.00 54.84 164 GLN A C 1
ATOM 1242 O O . GLN A 1 164 ? 25.010 25.592 -10.565 1.00 54.84 164 GLN A O 1
ATOM 1247 N N . GLY A 1 165 ? 23.026 24.727 -11.157 1.00 46.81 165 GLY A N 1
ATOM 1248 C CA . GLY A 1 165 ? 23.361 24.478 -12.567 1.00 46.81 165 GLY A CA 1
ATOM 1249 C C . GLY A 1 165 ? 23.261 23.014 -12.995 1.00 46.81 165 GLY A C 1
ATOM 1250 O O . GLY A 1 165 ? 23.717 22.121 -12.292 1.00 46.81 165 GLY A O 1
ATOM 1251 N N . ALA A 1 166 ? 22.623 22.782 -14.144 1.00 56.59 166 ALA A N 1
ATOM 1252 C CA . ALA A 1 166 ? 22.508 21.478 -14.795 1.00 56.59 166 ALA A CA 1
ATOM 1253 C C . ALA A 1 166 ? 23.888 20.937 -15.235 1.00 56.59 166 ALA A C 1
ATOM 1255 O O . ALA A 1 166 ? 24.797 21.741 -15.458 1.00 56.59 166 ALA A O 1
ATOM 1256 N N . PRO A 1 167 ? 24.057 19.604 -15.361 1.00 57.75 167 PRO A N 1
ATOM 1257 C CA . PRO A 1 167 ? 25.330 19.007 -15.762 1.00 57.75 167 PRO A CA 1
ATOM 1258 C C . PRO A 1 167 ? 25.771 19.460 -17.170 1.00 57.75 167 PRO A C 1
ATOM 1260 O O . PRO A 1 167 ? 24.913 19.753 -18.006 1.00 57.75 167 PRO A O 1
ATOM 1263 N N . PRO A 1 168 ? 27.091 19.521 -17.438 1.00 62.31 168 PRO A N 1
ATOM 1264 C CA . PRO A 1 168 ? 27.633 19.867 -18.752 1.00 62.31 168 PRO A CA 1
ATOM 1265 C C . PRO A 1 168 ? 27.270 18.822 -19.822 1.00 62.31 168 PRO A C 1
ATOM 1267 O O . PRO A 1 168 ? 27.086 17.644 -19.518 1.00 62.31 168 PRO A O 1
ATOM 1270 N N . GLU A 1 169 ? 27.187 19.268 -21.079 1.00 56.12 169 GLU A N 1
ATOM 1271 C CA . GLU A 1 169 ? 26.594 18.530 -22.213 1.00 56.12 169 GLU A CA 1
ATOM 1272 C C . GLU A 1 169 ? 27.376 17.281 -22.687 1.00 56.12 169 GLU A C 1
ATOM 1274 O O . GLU A 1 169 ? 26.888 16.578 -23.564 1.00 56.12 169 GLU A O 1
ATOM 1279 N N . ASP A 1 170 ? 28.522 16.952 -22.076 1.00 59.31 170 ASP A N 1
ATOM 1280 C CA . ASP A 1 170 ? 29.368 15.781 -22.401 1.00 59.31 170 ASP A CA 1
ATOM 1281 C C . ASP A 1 170 ? 29.371 14.691 -21.304 1.00 59.31 170 ASP A C 1
ATOM 1283 O O . ASP A 1 170 ? 30.204 13.785 -21.282 1.00 59.31 170 ASP A O 1
ATOM 1287 N N . SER A 1 171 ? 28.444 14.760 -20.343 1.00 53.25 171 SER A N 1
ATOM 1288 C CA . SER A 1 171 ? 28.403 13.804 -19.232 1.00 53.25 171 SER A CA 1
ATOM 1289 C C . SER A 1 171 ? 27.824 12.448 -19.665 1.00 53.25 171 SER A C 1
ATOM 1291 O O . SER A 1 171 ? 26.609 12.250 -19.696 1.00 53.25 171 SER A O 1
ATOM 1293 N N . VAL A 1 172 ? 28.699 11.486 -19.972 1.00 59.03 172 VAL A N 1
ATOM 1294 C CA . VAL A 1 172 ? 28.329 10.070 -20.116 1.00 59.03 172 VAL A CA 1
ATOM 1295 C C . VAL A 1 172 ? 28.298 9.432 -18.727 1.00 59.03 172 VAL A C 1
ATOM 1297 O O . VAL A 1 172 ? 29.324 9.294 -18.064 1.00 59.03 172 VAL A O 1
ATOM 1300 N N . ALA A 1 173 ? 27.111 9.046 -18.262 1.00 56.84 173 ALA A N 1
ATOM 1301 C CA . ALA A 1 173 ? 26.976 8.274 -17.032 1.00 56.84 173 ALA A CA 1
ATOM 1302 C C . ALA A 1 173 ? 27.459 6.828 -17.261 1.00 56.84 173 ALA A C 1
ATOM 1304 O O . ALA A 1 173 ? 27.031 6.208 -18.240 1.00 56.84 173 ALA A O 1
ATOM 1305 N N . PRO A 1 174 ? 28.271 6.236 -16.365 1.00 53.66 174 PRO A N 1
ATOM 1306 C CA . PRO A 1 174 ? 28.438 4.793 -16.349 1.00 53.66 174 PRO A CA 1
ATOM 1307 C C . PRO A 1 1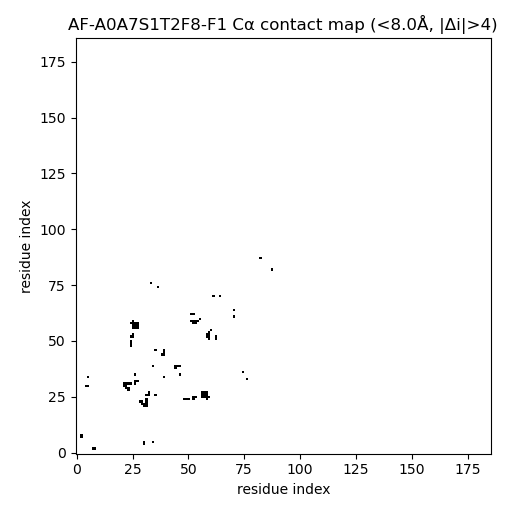74 ? 27.097 4.168 -15.953 1.00 53.66 174 PRO A C 1
ATOM 1309 O O . PRO A 1 174 ? 26.579 4.362 -14.849 1.00 53.66 174 PRO A O 1
ATOM 1312 N N . MET A 1 175 ? 26.501 3.464 -16.910 1.00 51.16 175 MET A N 1
ATOM 1313 C CA . MET A 1 175 ? 25.302 2.667 -16.718 1.00 51.16 175 MET A CA 1
ATOM 1314 C C . MET A 1 175 ? 25.686 1.455 -15.855 1.00 51.16 175 MET A C 1
ATOM 1316 O O . MET A 1 175 ? 26.250 0.498 -16.362 1.00 51.16 175 MET A O 1
ATOM 1320 N N . PHE A 1 176 ? 25.345 1.521 -14.567 1.00 46.53 176 PHE A N 1
ATOM 1321 C CA . PHE A 1 176 ? 25.332 0.420 -13.591 1.00 46.53 176 PHE A CA 1
ATOM 1322 C C . PHE A 1 176 ? 26.687 -0.027 -12.997 1.00 46.53 176 PHE A C 1
ATOM 1324 O O . PHE A 1 176 ? 27.618 -0.347 -13.729 1.00 46.53 176 PHE A O 1
ATOM 1331 N N . PRO A 1 177 ? 26.803 -0.086 -11.654 1.00 55.44 177 PRO A N 1
ATOM 1332 C CA . PRO A 1 177 ? 27.970 -0.610 -10.965 1.00 55.44 177 PRO A CA 1
ATOM 1333 C C . PRO A 1 177 ? 27.707 -2.058 -10.546 1.00 55.44 177 PRO A C 1
ATOM 1335 O O . PRO A 1 177 ? 27.363 -2.298 -9.398 1.00 55.44 177 PRO A O 1
ATOM 1338 N N . ASP A 1 178 ? 27.859 -3.011 -11.454 1.00 56.94 178 ASP A N 1
ATOM 1339 C CA . ASP A 1 178 ? 28.018 -4.413 -11.077 1.00 56.94 178 ASP A CA 1
ATOM 1340 C C . ASP A 1 178 ? 29.066 -5.042 -12.007 1.00 56.94 178 ASP A C 1
ATOM 1342 O O . ASP A 1 178 ? 29.047 -4.815 -13.213 1.00 56.94 178 ASP A O 1
ATOM 1346 N N . GLU A 1 179 ? 29.950 -5.838 -11.402 1.00 49.38 179 GLU A N 1
ATOM 1347 C CA . GLU A 1 179 ? 30.916 -6.768 -12.013 1.00 49.38 179 GLU A CA 1
ATOM 1348 C C . GLU A 1 179 ? 32.375 -6.281 -12.190 1.00 49.38 179 GLU A C 1
ATOM 1350 O O . GLU A 1 179 ? 32.836 -5.836 -13.237 1.00 49.38 179 GLU A O 1
ATOM 1355 N N . ASP A 1 180 ? 33.097 -6.468 -11.077 1.00 54.41 180 ASP A N 1
ATOM 1356 C CA . ASP A 1 180 ? 34.395 -7.147 -10.959 1.00 54.41 180 ASP A CA 1
ATOM 1357 C C . ASP A 1 180 ? 35.631 -6.557 -11.654 1.00 54.41 180 ASP A C 1
ATOM 1359 O O . ASP A 1 180 ? 36.039 -6.961 -12.743 1.00 54.41 180 ASP A O 1
ATOM 1363 N N . THR A 1 181 ? 36.380 -5.760 -10.887 1.00 50.47 181 THR A N 1
ATOM 1364 C CA . THR A 1 181 ? 37.846 -5.771 -10.967 1.00 50.47 181 THR A CA 1
ATOM 1365 C C . THR A 1 181 ? 38.426 -6.549 -9.782 1.00 50.47 181 THR A C 1
ATOM 1367 O O . THR A 1 181 ? 38.258 -6.142 -8.630 1.00 50.47 181 THR A O 1
ATOM 1370 N N . PRO A 1 182 ? 39.089 -7.691 -10.036 1.00 52.56 182 PRO A N 1
ATOM 1371 C CA . PRO A 1 182 ? 39.687 -8.505 -8.997 1.00 52.56 182 PRO A CA 1
ATOM 1372 C C . PRO A 1 182 ? 41.075 -7.977 -8.596 1.00 52.56 182 PRO A C 1
ATOM 1374 O O . PRO A 1 182 ? 41.733 -7.258 -9.343 1.00 52.56 182 PRO A O 1
ATOM 1377 N N . GLU A 1 183 ? 41.517 -8.477 -7.441 1.00 45.31 183 GLU A N 1
ATOM 1378 C CA . GLU A 1 183 ? 42.896 -8.535 -6.932 1.00 45.31 183 GLU A CA 1
ATOM 1379 C C . GLU A 1 183 ? 43.461 -7.298 -6.212 1.00 45.31 183 GLU A C 1
ATOM 1381 O O . GLU A 1 183 ? 43.682 -6.243 -6.793 1.00 45.31 183 GLU A O 1
ATOM 1386 N N . GLY A 1 184 ? 43.849 -7.507 -4.944 1.00 43.56 184 GLY A N 1
ATOM 1387 C CA . GLY A 1 184 ? 45.094 -6.908 -4.455 1.00 43.56 184 GLY A CA 1
ATOM 1388 C C . GLY A 1 184 ? 45.121 -6.349 -3.035 1.00 43.56 184 GLY A C 1
ATOM 1389 O O . GLY A 1 184 ? 45.192 -5.145 -2.863 1.00 43.56 184 GLY A O 1
ATOM 1390 N N . GLU A 1 185 ? 45.202 -7.260 -2.063 1.00 40.34 185 GLU A N 1
ATOM 1391 C CA . GLU A 1 185 ? 46.108 -7.204 -0.900 1.00 40.34 185 GLU A CA 1
ATOM 1392 C C . GLU A 1 185 ? 45.936 -6.162 0.245 1.00 40.34 185 GLU A C 1
ATOM 1394 O O . GLU A 1 185 ? 46.205 -4.972 0.103 1.00 40.34 185 GLU A O 1
ATOM 1399 N N . TRP A 1 186 ? 45.701 -6.761 1.431 1.00 45.28 186 TRP A N 1
ATOM 1400 C CA . TRP A 1 186 ? 45.798 -6.319 2.843 1.00 45.28 186 TRP A CA 1
ATOM 1401 C C . TRP A 1 186 ? 44.611 -5.584 3.478 1.00 45.28 186 TRP A C 1
ATOM 1403 O O . TRP A 1 186 ? 44.454 -4.359 3.298 1.00 45.28 186 TRP A O 1
#